Protein AF-A0A929M7Q5-F1 (afdb_monomer)

Radius of gyration: 28.13 Å; Cα contacts (8 Å, |Δi|>4): 323; chains: 1; bounding box: 68×102×92 Å

Secondary structure (DSSP, 8-state):
----------------PPPHHHHHHHHHHHTTTS-HHHHHHHHHHHHHHHHHHHHTT-HHHHHHHHHHHHHHHHHHT---HHHHHHHHHHTT----------PPPEEEEEEEETTEEEEEESSPPPGGGEEEEEEEETTEEEEEEEEESEESSS-EEEESSSSSEEEEEEEETTEEEEEEEESS-EEEEEEEETTEEEEEEEE----S-----S------------------------

Mean predicted aligned error: 13.27 Å

Nearest PDB structures (foldseek):
  8g4k-assembly1_A  TM=7.075E-01  e=8.257E-01  synthetic construct
  8gab-assembly2_C  TM=7.211E-01  e=1.312E+00  synthetic construct
  8y9a-assembly1_A  TM=6.008E-01  e=3.312E+00  Homo sapiens

Solvent-accessible surface area (backbone atoms only — not comparable to full-atom values): 14508 Å² total; per-residue (Å²): 134,77,94,80,89,88,85,85,82,80,79,74,80,73,76,75,73,81,46,72,66,56,53,49,53,50,44,76,75,40,46,87,80,46,55,74,70,57,36,51,53,54,48,50,54,39,49,41,51,29,54,52,18,59,77,70,65,34,65,66,57,28,52,57,27,32,57,50,48,35,53,44,20,59,78,71,73,44,90,32,67,43,43,51,52,55,46,34,56,73,70,67,49,88,67,74,84,69,83,74,71,77,69,77,46,28,43,61,46,77,33,80,53,86,76,27,44,37,33,35,40,59,46,67,62,62,69,87,43,55,45,76,50,75,49,81,52,100,75,33,32,32,46,36,40,39,31,62,22,37,57,61,74,77,71,48,75,48,65,75,61,71,33,55,32,35,41,38,37,65,72,50,95,50,28,25,34,35,38,37,34,22,78,58,75,66,42,79,47,74,46,76,55,62,35,31,38,44,30,33,53,42,78,62,77,90,80,74,92,78,72,77,85,90,70,82,89,70,89,88,83,84,84,91,85,81,86,86,87,84,82,90,84,90,81,84,91,134

Structure (mmCIF, N/CA/C/O backbone):
data_AF-A0A929M7Q5-F1
#
_entry.id   AF-A0A929M7Q5-F1
#
loop_
_atom_site.group_PDB
_atom_site.id
_atom_site.type_symbol
_atom_site.label_atom_id
_atom_site.label_alt_id
_atom_site.label_comp_id
_atom_site.label_asym_id
_atom_site.label_entity_id
_atom_site.label_seq_id
_atom_site.pdbx_PDB_ins_code
_atom_site.Cartn_x
_atom_site.Cartn_y
_atom_site.Cartn_z
_atom_site.occupancy
_atom_site.B_iso_or_equiv
_atom_site.auth_seq_id
_atom_site.auth_comp_id
_atom_site.auth_asym_id
_atom_site.auth_atom_id
_atom_site.pdbx_PDB_model_num
ATOM 1 N N . MET A 1 1 ? -6.458 60.519 4.426 1.00 41.62 1 MET A N 1
ATOM 2 C CA . MET A 1 1 ? -5.855 60.137 3.131 1.00 41.62 1 MET A CA 1
ATOM 3 C C . MET A 1 1 ? -5.120 58.812 3.303 1.00 41.62 1 MET A C 1
ATOM 5 O O . MET A 1 1 ? -4.373 58.704 4.259 1.00 41.62 1 MET A O 1
ATOM 9 N N . LYS A 1 2 ? -5.358 57.860 2.381 1.00 45.09 2 LYS A N 1
ATOM 10 C CA . LYS A 1 2 ? -4.448 56.783 1.918 1.00 45.09 2 LYS A CA 1
ATOM 11 C C . LYS A 1 2 ? -3.968 55.796 3.008 1.00 45.09 2 LYS A C 1
ATOM 13 O O . LYS A 1 2 ? -2.999 56.059 3.693 1.00 45.09 2 LYS A O 1
ATOM 18 N N . ARG A 1 3 ? -4.658 54.677 3.291 1.00 56.81 3 ARG A N 1
ATOM 19 C CA . ARG A 1 3 ? -4.716 53.431 2.480 1.00 56.81 3 ARG A CA 1
ATOM 20 C C . ARG A 1 3 ? -3.402 53.156 1.748 1.00 56.81 3 ARG A C 1
ATOM 22 O O . ARG A 1 3 ? -3.240 53.634 0.633 1.00 56.81 3 ARG A O 1
ATOM 29 N N . THR A 1 4 ? -2.498 52.432 2.403 1.00 60.69 4 THR A N 1
ATOM 30 C CA . THR A 1 4 ? -1.344 51.645 1.901 1.00 60.69 4 THR A CA 1
ATOM 31 C C . THR A 1 4 ? -0.461 51.472 3.139 1.00 60.69 4 THR A C 1
ATOM 33 O O . THR A 1 4 ? -0.022 52.453 3.713 1.00 60.69 4 THR A O 1
ATOM 36 N N . ILE A 1 5 ? -0.388 50.309 3.780 1.00 58.25 5 ILE A N 1
ATOM 37 C CA . ILE A 1 5 ? 0.629 49.280 3.537 1.00 58.25 5 ILE A CA 1
ATOM 38 C C . ILE A 1 5 ? 0.109 47.999 4.222 1.00 58.25 5 ILE A C 1
ATOM 40 O O . ILE A 1 5 ? 0.366 47.760 5.394 1.00 58.25 5 ILE A O 1
ATOM 44 N N . ILE A 1 6 ? -0.685 47.190 3.519 1.00 55.84 6 ILE A N 1
ATOM 45 C CA . ILE A 1 6 ? -0.894 45.765 3.840 1.00 55.84 6 ILE A CA 1
ATOM 46 C C . ILE A 1 6 ? -0.965 45.052 2.492 1.00 55.84 6 ILE A C 1
ATOM 48 O O . ILE A 1 6 ? -2.038 44.745 1.988 1.00 55.84 6 ILE A O 1
ATOM 52 N N . LEU A 1 7 ? 0.179 44.913 1.827 1.00 51.56 7 LEU A N 1
ATOM 53 C CA . LEU A 1 7 ? 0.279 44.209 0.546 1.00 51.56 7 LEU A CA 1
ATOM 54 C C . LEU A 1 7 ? 1.722 43.756 0.316 1.00 51.56 7 LEU A C 1
ATOM 56 O O . LEU A 1 7 ? 2.337 44.127 -0.668 1.00 51.56 7 LEU A O 1
ATOM 60 N N . PHE A 1 8 ? 2.299 42.991 1.248 1.00 47.56 8 PHE A N 1
ATOM 61 C CA . PHE A 1 8 ? 3.580 42.311 0.997 1.00 47.56 8 PHE A CA 1
ATOM 62 C C . PHE A 1 8 ? 3.785 41.045 1.850 1.00 47.56 8 PHE A C 1
ATOM 64 O O . PHE A 1 8 ? 4.869 40.783 2.346 1.00 47.56 8 PHE A O 1
ATOM 71 N N . PHE A 1 9 ? 2.736 40.234 2.021 1.00 46.09 9 PHE A N 1
ATOM 72 C CA . PHE A 1 9 ? 2.862 38.864 2.551 1.00 46.09 9 PHE A CA 1
ATOM 73 C C . PHE A 1 9 ? 2.025 37.858 1.746 1.00 46.09 9 PHE A C 1
ATOM 75 O O . PHE A 1 9 ? 1.494 36.889 2.273 1.00 46.09 9 PHE A O 1
ATOM 82 N N . LEU A 1 10 ? 1.939 38.071 0.430 1.00 47.44 10 LEU A N 1
ATOM 83 C CA . LEU A 1 10 ? 1.561 37.025 -0.521 1.00 47.44 10 LEU A CA 1
ATOM 84 C C . LEU A 1 10 ? 2.828 36.497 -1.213 1.00 47.44 10 LEU A C 1
ATOM 86 O O . LEU A 1 10 ? 2.907 36.413 -2.434 1.00 47.44 10 LEU A O 1
ATOM 90 N N . ALA A 1 11 ? 3.864 36.197 -0.420 1.00 45.44 11 ALA A N 1
ATOM 91 C CA . ALA A 1 11 ? 5.008 35.430 -0.888 1.00 45.44 11 ALA A CA 1
ATOM 92 C C . ALA A 1 11 ? 4.531 33.989 -1.073 1.00 45.44 11 ALA A C 1
ATOM 94 O O . ALA A 1 11 ? 4.479 33.174 -0.152 1.00 45.44 11 ALA A O 1
ATOM 95 N N . PHE A 1 12 ? 4.074 33.764 -2.294 1.00 50.19 12 PHE A N 1
ATOM 96 C CA . PHE A 1 12 ? 3.670 32.517 -2.894 1.00 50.19 12 PHE A CA 1
ATOM 97 C C . PHE A 1 12 ? 4.615 31.381 -2.474 1.00 50.19 12 PHE A C 1
ATOM 99 O O . PHE A 1 12 ? 5.690 31.196 -3.039 1.00 50.19 12 PHE A O 1
ATOM 106 N N . SER A 1 13 ? 4.212 30.589 -1.482 1.00 41.06 13 SER A N 1
ATOM 107 C CA . SER A 1 13 ? 4.792 29.265 -1.275 1.00 41.06 13 SER A CA 1
ATOM 108 C C . SER A 1 13 ? 4.230 28.357 -2.365 1.00 41.06 13 SER A C 1
ATOM 110 O O . SER A 1 13 ? 3.323 27.563 -2.118 1.00 41.06 13 SER A O 1
ATOM 112 N N . PHE A 1 14 ? 4.724 28.504 -3.599 1.00 43.91 14 PHE A N 1
ATOM 113 C CA . PHE A 1 14 ? 4.593 27.448 -4.595 1.00 43.91 14 PHE A CA 1
ATOM 114 C C . PHE A 1 14 ? 5.411 26.273 -4.055 1.00 43.91 14 PHE A C 1
ATOM 116 O O . PHE A 1 14 ? 6.614 26.166 -4.278 1.00 43.91 14 PHE A O 1
ATOM 123 N N . LEU A 1 15 ? 4.764 25.405 -3.280 1.00 40.47 15 LEU A N 1
ATOM 124 C CA . LEU A 1 15 ? 5.231 24.044 -3.075 1.00 40.47 15 LEU A CA 1
ATOM 125 C C . LEU A 1 15 ? 5.233 23.404 -4.465 1.00 40.47 15 LEU A C 1
ATOM 127 O O . LEU A 1 15 ? 4.196 22.943 -4.937 1.00 40.47 15 LEU A O 1
ATOM 131 N N . PHE A 1 16 ? 6.369 23.457 -5.163 1.00 49.41 16 PHE A N 1
ATOM 132 C CA . PHE A 1 16 ? 6.539 22.730 -6.411 1.00 49.41 16 PHE A CA 1
ATOM 133 C C . PHE A 1 16 ? 6.398 21.245 -6.081 1.00 49.41 16 PHE A C 1
ATOM 135 O O . PHE A 1 16 ? 7.275 20.637 -5.466 1.00 49.41 16 PHE A O 1
ATOM 142 N N . ALA A 1 17 ? 5.250 20.667 -6.430 1.00 59.16 17 ALA A N 1
ATOM 143 C CA . ALA A 1 17 ? 5.099 19.226 -6.434 1.00 59.16 17 ALA A CA 1
ATOM 144 C C . ALA A 1 17 ? 6.117 18.675 -7.439 1.00 59.16 17 ALA A C 1
ATOM 146 O O . ALA A 1 17 ? 6.103 19.073 -8.605 1.00 59.16 17 ALA A O 1
ATOM 147 N N . THR A 1 18 ? 7.017 17.797 -6.987 1.00 68.75 18 THR A N 1
ATOM 148 C CA . THR A 1 18 ? 7.946 17.138 -7.909 1.00 68.75 18 THR A CA 1
ATOM 149 C C . THR A 1 18 ? 7.143 16.372 -8.953 1.00 68.75 18 THR A C 1
ATOM 151 O O . THR A 1 18 ? 6.154 15.702 -8.641 1.00 68.75 18 THR A O 1
ATOM 154 N N . THR A 1 19 ? 7.532 16.507 -10.214 1.00 86.56 19 THR A N 1
ATOM 155 C CA . THR A 1 19 ? 6.841 15.807 -11.299 1.00 86.56 19 THR A CA 1
ATOM 156 C C . THR A 1 19 ? 7.251 14.334 -11.322 1.00 86.56 19 THR A C 1
ATOM 158 O O . THR A 1 19 ? 8.349 13.967 -10.890 1.00 86.56 19 THR A O 1
ATOM 161 N N . ASN A 1 20 ? 6.405 13.467 -11.890 1.00 91.44 20 ASN A N 1
ATOM 162 C CA . ASN A 1 20 ? 6.753 12.053 -12.087 1.00 91.44 20 ASN A CA 1
ATOM 163 C C . ASN A 1 20 ? 8.064 11.906 -12.884 1.00 91.44 20 ASN A C 1
ATOM 165 O O . ASN A 1 20 ? 8.911 11.085 -12.538 1.00 91.44 20 ASN A O 1
ATOM 169 N N . SER A 1 21 ? 8.264 12.743 -13.910 1.00 91.25 21 SER A N 1
ATOM 170 C CA . SER A 1 21 ? 9.488 12.779 -14.720 1.00 91.25 21 SER A CA 1
ATOM 171 C C . SER A 1 21 ? 10.726 13.168 -13.920 1.00 91.25 21 SER A C 1
ATOM 173 O O . SER A 1 21 ? 11.783 12.570 -14.104 1.00 91.25 21 SER A O 1
ATOM 175 N N . GLU A 1 22 ? 10.613 14.141 -13.018 1.00 93.12 22 GLU A N 1
ATOM 176 C CA . GLU A 1 22 ? 11.726 14.552 -12.161 1.00 93.12 22 GLU A CA 1
ATOM 177 C C . GLU A 1 22 ? 12.083 13.450 -11.157 1.00 93.12 22 GLU A C 1
ATOM 179 O O . GLU A 1 22 ? 13.258 13.122 -10.990 1.00 93.12 22 GLU A O 1
ATOM 184 N N . THR A 1 23 ? 11.074 12.802 -10.565 1.00 94.94 23 THR A N 1
ATOM 185 C CA . THR A 1 23 ? 11.275 11.652 -9.670 1.00 94.94 23 THR A CA 1
ATOM 186 C C . THR A 1 23 ? 11.969 10.499 -10.398 1.00 94.94 23 THR A C 1
ATOM 188 O O . THR A 1 23 ? 12.912 9.907 -9.870 1.00 94.94 23 THR A O 1
ATOM 191 N N . PHE A 1 24 ? 11.553 10.199 -11.630 1.00 97.31 24 PHE A N 1
ATOM 192 C CA . PHE A 1 24 ? 12.202 9.194 -12.471 1.00 97.31 24 PHE A CA 1
ATOM 193 C C . PHE A 1 24 ? 13.641 9.568 -12.824 1.00 97.31 24 PHE A C 1
ATOM 195 O O . PHE A 1 24 ? 14.532 8.738 -12.665 1.00 97.31 24 PHE A O 1
ATOM 202 N N . ALA A 1 25 ? 13.899 10.813 -13.221 1.00 96.56 25 ALA A N 1
ATOM 203 C CA . ALA A 1 25 ? 15.248 11.264 -13.541 1.00 96.56 25 ALA A CA 1
ATOM 204 C C . ALA A 1 25 ? 16.175 11.238 -12.311 1.00 96.56 25 ALA A C 1
ATOM 206 O O . ALA A 1 25 ? 17.346 10.877 -12.419 1.00 96.56 25 ALA A O 1
ATOM 207 N N . ASN A 1 26 ? 15.659 11.585 -11.130 1.00 95.38 26 ASN A N 1
ATOM 208 C CA . ASN A 1 26 ? 16.382 11.459 -9.867 1.00 95.38 26 ASN A CA 1
ATOM 209 C C . ASN A 1 26 ? 16.699 9.989 -9.544 1.00 95.38 26 ASN A C 1
ATOM 211 O O . ASN A 1 26 ? 17.827 9.668 -9.171 1.00 95.38 26 ASN A O 1
ATOM 215 N N . PHE A 1 27 ? 15.731 9.087 -9.740 1.00 97.69 27 PHE A N 1
ATOM 216 C CA . PHE A 1 27 ? 15.946 7.646 -9.609 1.00 97.69 27 PHE A CA 1
ATOM 217 C C . PHE A 1 27 ? 17.079 7.161 -10.505 1.00 97.69 27 PHE A C 1
ATOM 219 O O . PHE A 1 27 ? 18.031 6.561 -10.007 1.00 97.69 27 PHE A O 1
ATOM 226 N N . ASP A 1 28 ? 17.008 7.458 -11.798 1.00 97.25 28 ASP A N 1
ATOM 227 C CA . ASP A 1 28 ? 17.948 6.917 -12.777 1.00 97.25 28 ASP A CA 1
ATOM 228 C C . ASP A 1 28 ? 19.380 7.413 -12.543 1.00 97.25 28 ASP A C 1
ATOM 230 O O . ASP A 1 28 ? 20.331 6.659 -12.737 1.00 97.25 28 ASP A O 1
ATOM 234 N N . ARG A 1 29 ? 19.545 8.658 -12.073 1.00 96.44 29 ARG A N 1
ATOM 235 C CA . ARG A 1 29 ? 20.866 9.236 -11.785 1.00 96.44 29 ARG A CA 1
ATOM 236 C C . ARG A 1 29 ? 21.458 8.755 -10.466 1.00 96.44 29 ARG A C 1
ATOM 238 O O . ARG A 1 29 ? 22.651 8.480 -10.395 1.00 96.44 29 ARG A O 1
ATOM 245 N N . ASN A 1 30 ? 20.640 8.685 -9.417 1.00 95.00 30 ASN A N 1
ATOM 246 C CA . ASN A 1 30 ? 21.160 8.647 -8.051 1.00 95.00 30 ASN A CA 1
ATOM 247 C C . ASN A 1 30 ? 20.905 7.320 -7.333 1.00 95.00 30 ASN A C 1
ATOM 249 O O . ASN A 1 30 ? 21.619 7.003 -6.386 1.00 95.00 30 ASN A O 1
ATOM 253 N N . PHE A 1 31 ? 19.920 6.510 -7.743 1.00 97.62 31 PHE A N 1
ATOM 254 C CA . PHE A 1 31 ? 19.440 5.394 -6.918 1.00 97.62 31 PHE A CA 1
ATOM 255 C C . PHE A 1 31 ? 20.553 4.445 -6.450 1.00 97.62 31 PHE A C 1
ATOM 257 O O . PHE A 1 31 ? 20.565 4.053 -5.286 1.00 97.62 31 PHE A O 1
ATOM 264 N N . MET A 1 32 ? 21.507 4.097 -7.317 1.00 94.44 32 MET A N 1
ATOM 265 C CA . MET A 1 32 ? 22.559 3.129 -6.984 1.00 94.44 32 MET A CA 1
ATOM 266 C C . MET A 1 32 ? 23.557 3.657 -5.945 1.00 94.44 32 MET A C 1
ATOM 268 O O . MET A 1 32 ? 24.000 2.880 -5.094 1.00 94.44 32 MET A O 1
ATOM 272 N N . THR A 1 33 ? 23.850 4.959 -5.964 1.00 95.62 33 THR A N 1
ATOM 273 C CA . THR A 1 33 ? 24.834 5.611 -5.083 1.00 95.62 33 THR A CA 1
ATOM 274 C C . THR A 1 33 ? 24.257 5.965 -3.711 1.00 95.62 33 THR A C 1
ATOM 276 O O . THR A 1 33 ? 25.001 6.145 -2.749 1.00 95.62 33 THR A O 1
ATOM 279 N N . LEU A 1 34 ? 22.928 6.018 -3.588 1.00 95.88 34 LEU A N 1
ATOM 280 C CA . LEU A 1 34 ? 22.247 6.336 -2.337 1.00 95.88 34 LEU A CA 1
ATOM 281 C C . LEU A 1 34 ? 22.467 5.275 -1.244 1.00 95.88 34 LEU A C 1
ATOM 283 O O . LEU A 1 34 ? 22.556 4.064 -1.490 1.00 95.88 34 LEU A O 1
ATOM 287 N N . ASN A 1 35 ? 22.455 5.737 0.008 1.00 96.44 35 ASN A N 1
ATOM 288 C CA . ASN A 1 35 ? 22.382 4.860 1.173 1.00 96.44 35 ASN A CA 1
ATOM 289 C C . ASN A 1 35 ? 21.025 4.125 1.240 1.00 96.44 35 ASN A C 1
ATOM 291 O O . ASN A 1 35 ? 20.057 4.484 0.564 1.00 96.44 35 ASN A O 1
ATOM 295 N N . ARG A 1 36 ? 20.934 3.085 2.081 1.00 94.56 36 ARG A N 1
ATOM 296 C CA . ARG A 1 36 ? 19.73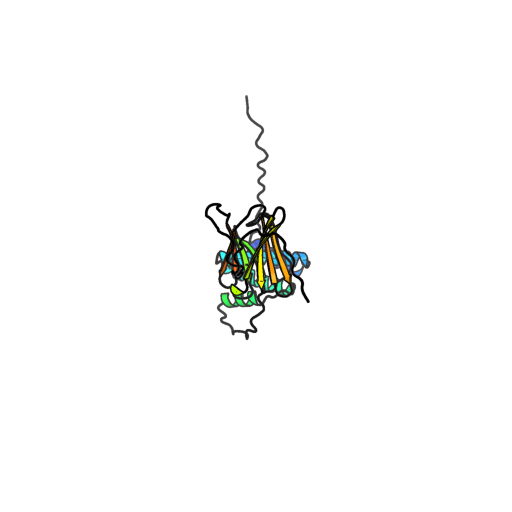9 2.224 2.167 1.00 94.56 36 ARG A CA 1
ATOM 297 C C . ARG A 1 36 ? 18.456 3.001 2.489 1.00 94.56 36 ARG A C 1
ATOM 299 O O . ARG A 1 36 ? 17.425 2.721 1.886 1.00 94.56 36 ARG A O 1
ATOM 306 N N . SER A 1 37 ? 18.510 3.974 3.399 1.00 93.75 37 SER A N 1
ATOM 307 C CA . SER A 1 37 ? 17.336 4.771 3.788 1.00 93.75 37 SER A CA 1
ATOM 308 C C . SER A 1 37 ? 16.811 5.612 2.618 1.00 93.75 37 SER A C 1
ATOM 310 O O . SER A 1 37 ? 15.626 5.564 2.287 1.00 93.75 37 SER A O 1
ATOM 312 N N . ALA A 1 38 ? 17.709 6.302 1.912 1.00 95.19 38 ALA A N 1
ATOM 313 C CA . ALA A 1 38 ? 17.353 7.099 0.744 1.00 95.19 38 ALA A CA 1
ATOM 314 C C . ALA A 1 38 ? 16.854 6.230 -0.429 1.00 95.19 38 ALA A C 1
ATOM 316 O O . ALA A 1 38 ? 15.892 6.608 -1.099 1.00 95.19 38 ALA A O 1
ATOM 317 N N . LYS A 1 39 ? 17.414 5.025 -0.619 1.00 96.38 39 LYS A N 1
ATOM 318 C CA . LYS A 1 39 ? 16.889 4.026 -1.571 1.00 96.38 39 LYS A CA 1
ATOM 319 C C . LYS A 1 39 ? 15.455 3.616 -1.240 1.00 96.38 39 LYS A C 1
ATOM 321 O O . LYS A 1 39 ? 14.623 3.544 -2.139 1.00 96.38 39 LYS A O 1
ATOM 326 N N . ILE A 1 40 ? 15.149 3.371 0.036 1.00 94.19 40 ILE A N 1
ATOM 327 C CA . ILE A 1 40 ? 13.790 3.024 0.481 1.00 94.19 40 ILE A CA 1
ATOM 328 C C . ILE A 1 40 ? 12.823 4.181 0.223 1.00 94.19 40 ILE A C 1
ATOM 330 O O . ILE A 1 40 ? 11.722 3.941 -0.272 1.00 94.19 40 ILE A O 1
ATOM 334 N N . LYS A 1 41 ? 13.226 5.425 0.514 1.00 93.31 41 LYS A N 1
ATOM 335 C CA . LYS A 1 41 ? 12.399 6.606 0.230 1.00 93.31 41 LYS A CA 1
ATOM 336 C C . LYS A 1 41 ? 12.043 6.669 -1.254 1.00 93.31 41 LYS A C 1
ATOM 338 O O . LYS A 1 41 ? 10.867 6.679 -1.597 1.00 93.31 41 LYS A O 1
ATOM 343 N N . LEU A 1 42 ? 13.051 6.596 -2.119 1.00 95.44 42 LEU A N 1
ATOM 344 C CA . LEU A 1 42 ? 12.844 6.698 -3.557 1.00 95.44 42 LEU A CA 1
ATOM 345 C C . LEU A 1 42 ? 12.036 5.514 -4.108 1.00 95.44 42 LEU A C 1
ATOM 347 O O . LEU A 1 42 ? 11.166 5.700 -4.946 1.00 95.44 42 LEU A O 1
ATOM 351 N N . HIS A 1 43 ? 12.241 4.302 -3.585 1.00 95.81 43 HIS A N 1
ATOM 352 C CA . HIS A 1 43 ? 11.402 3.144 -3.904 1.00 95.81 43 HIS A CA 1
ATOM 353 C C . HIS A 1 43 ? 9.920 3.384 -3.568 1.00 95.81 43 HIS A C 1
ATOM 355 O O . HIS A 1 43 ? 9.041 3.036 -4.358 1.00 95.81 43 HIS A O 1
ATOM 361 N N . ASN A 1 44 ? 9.631 3.997 -2.417 1.00 93.62 44 ASN A N 1
ATOM 362 C CA . ASN A 1 44 ? 8.266 4.341 -2.025 1.00 93.62 44 ASN A CA 1
ATOM 363 C C . ASN A 1 44 ? 7.674 5.459 -2.897 1.00 93.62 44 ASN A C 1
ATOM 365 O O . ASN A 1 44 ? 6.495 5.388 -3.239 1.00 93.62 44 ASN A O 1
ATOM 369 N N . ASP A 1 45 ? 8.481 6.433 -3.321 1.00 94.44 45 ASP A N 1
ATOM 370 C CA . ASP A 1 45 ? 8.046 7.466 -4.267 1.00 94.44 45 ASP A CA 1
ATOM 371 C C . ASP A 1 45 ? 7.617 6.829 -5.603 1.00 94.44 45 ASP A C 1
ATOM 373 O O . ASP A 1 45 ? 6.526 7.104 -6.106 1.00 94.44 45 ASP A O 1
ATOM 377 N N . ILE A 1 46 ? 8.392 5.867 -6.124 1.00 97.00 46 ILE A N 1
ATOM 378 C CA . ILE A 1 46 ? 8.011 5.115 -7.331 1.00 97.00 46 ILE A CA 1
ATOM 379 C C . ILE A 1 46 ? 6.754 4.254 -7.097 1.00 97.00 46 ILE A C 1
ATOM 381 O O . ILE A 1 46 ? 5.913 4.164 -7.993 1.00 97.00 46 ILE A O 1
ATOM 385 N N . LYS A 1 47 ? 6.573 3.641 -5.913 1.00 94.94 47 LYS A N 1
ATOM 386 C CA . LYS A 1 47 ? 5.336 2.898 -5.578 1.00 94.94 47 LYS A CA 1
ATOM 387 C C . LYS A 1 47 ? 4.108 3.795 -5.684 1.00 94.94 47 LYS A C 1
ATOM 389 O O . LYS A 1 47 ? 3.093 3.369 -6.230 1.00 94.94 47 LYS A O 1
ATOM 394 N N . ASN A 1 48 ? 4.213 5.028 -5.193 1.00 93.50 48 ASN A N 1
ATOM 395 C CA . ASN A 1 48 ? 3.115 5.984 -5.252 1.00 93.50 48 ASN A CA 1
ATOM 396 C C . ASN A 1 48 ? 2.772 6.348 -6.701 1.00 93.50 48 ASN A C 1
ATOM 398 O O . ASN A 1 48 ? 1.603 6.290 -7.074 1.00 93.50 48 ASN A O 1
ATOM 402 N N . ILE A 1 49 ? 3.785 6.616 -7.533 1.00 95.38 49 ILE A N 1
ATOM 403 C CA . ILE A 1 49 ? 3.598 6.884 -8.968 1.00 95.38 49 ILE A CA 1
ATOM 404 C C . ILE A 1 49 ? 2.964 5.679 -9.680 1.00 95.38 49 ILE A C 1
ATOM 406 O O . ILE A 1 49 ? 2.076 5.845 -10.512 1.00 95.38 49 ILE A O 1
ATOM 410 N N . TYR A 1 50 ? 3.386 4.456 -9.346 1.00 96.50 50 TYR A N 1
ATOM 411 C CA . TYR A 1 50 ? 2.815 3.235 -9.916 1.00 96.50 50 TYR A CA 1
ATOM 412 C C . TYR A 1 50 ? 1.325 3.088 -9.596 1.00 96.50 50 TYR A C 1
ATOM 414 O O . TYR A 1 50 ? 0.529 2.840 -10.500 1.00 96.50 50 TYR A O 1
ATOM 422 N N . VAL A 1 51 ? 0.942 3.255 -8.327 1.00 94.81 51 VAL A N 1
ATOM 423 C CA . VAL A 1 51 ? -0.460 3.147 -7.902 1.00 94.81 51 VAL A CA 1
ATOM 424 C C . VAL A 1 51 ? -1.315 4.248 -8.535 1.00 94.81 51 VAL A C 1
ATOM 426 O O . VAL A 1 51 ? -2.387 3.948 -9.059 1.00 94.81 51 VAL A O 1
ATOM 429 N N . ASP A 1 52 ? -0.826 5.490 -8.569 1.00 91.75 52 ASP A N 1
ATOM 430 C CA . ASP A 1 52 ? -1.498 6.602 -9.253 1.00 91.75 52 ASP A CA 1
ATOM 431 C C . ASP A 1 52 ? -1.708 6.306 -10.750 1.00 91.75 52 ASP A C 1
ATOM 433 O O . ASP A 1 52 ? -2.805 6.490 -11.278 1.00 91.75 52 ASP A O 1
ATOM 437 N N . ALA A 1 53 ? -0.703 5.736 -11.422 1.00 94.00 53 ALA A N 1
ATOM 438 C CA . ALA A 1 53 ? -0.808 5.331 -12.821 1.00 94.00 53 ALA A CA 1
ATOM 439 C C . ALA A 1 53 ? -1.817 4.192 -13.051 1.00 94.00 53 ALA A C 1
ATOM 441 O O . ALA A 1 53 ? -2.464 4.165 -14.098 1.00 94.00 53 ALA A O 1
ATOM 442 N N . ILE A 1 54 ? -1.996 3.264 -12.098 1.00 91.75 54 ILE A N 1
ATOM 443 C CA . ILE A 1 54 ? -3.065 2.252 -12.182 1.00 91.75 54 ILE A CA 1
ATOM 444 C C . ILE A 1 54 ? -4.436 2.932 -12.142 1.00 91.75 54 ILE A C 1
ATOM 446 O O . ILE A 1 54 ? -5.285 2.632 -12.976 1.00 91.75 54 ILE A O 1
ATOM 450 N N . ILE A 1 55 ? -4.636 3.857 -11.202 1.00 90.00 55 ILE A N 1
ATOM 451 C CA . ILE A 1 55 ? -5.921 4.540 -10.992 1.00 90.00 55 ILE A CA 1
ATOM 452 C C . ILE A 1 55 ? -6.272 5.429 -12.185 1.00 90.00 55 ILE A C 1
ATOM 454 O O . ILE A 1 55 ? -7.417 5.443 -12.628 1.00 90.00 55 ILE A O 1
ATOM 458 N N . LYS A 1 56 ? -5.279 6.124 -12.747 1.00 91.56 56 LYS A N 1
ATOM 459 C CA . LYS A 1 56 ? -5.433 6.967 -13.942 1.00 91.56 56 LYS A CA 1
ATOM 460 C C . LYS A 1 56 ? -5.424 6.183 -15.256 1.00 91.56 56 LYS A C 1
ATOM 462 O O . LYS A 1 56 ? -5.575 6.786 -16.314 1.00 91.56 56 LYS A O 1
ATOM 467 N N . ASN A 1 57 ? -5.225 4.864 -15.210 1.00 92.44 57 ASN A N 1
ATOM 468 C CA . ASN A 1 57 ? -5.036 4.012 -16.387 1.00 92.44 57 ASN A CA 1
ATOM 469 C C . ASN A 1 57 ? -3.911 4.507 -17.333 1.00 92.44 57 ASN A C 1
ATOM 471 O O . ASN A 1 57 ? -3.960 4.315 -18.550 1.00 92.44 57 ASN A O 1
ATOM 475 N N . ASP A 1 58 ? -2.871 5.136 -16.778 1.00 94.25 58 ASP A N 1
ATOM 476 C CA . ASP A 1 58 ? -1.718 5.633 -17.531 1.00 94.25 58 ASP A CA 1
ATOM 477 C C . ASP A 1 58 ? -0.708 4.502 -17.758 1.00 94.25 58 ASP A C 1
ATOM 479 O O . ASP A 1 58 ? 0.163 4.215 -16.932 1.00 94.25 58 ASP A O 1
ATOM 483 N N . LYS A 1 59 ? -0.812 3.849 -18.917 1.00 94.25 59 LYS A N 1
ATOM 484 C CA . LYS A 1 59 ? 0.055 2.723 -19.292 1.00 94.25 59 LYS A CA 1
ATOM 485 C C . LYS A 1 59 ? 1.535 3.106 -19.394 1.00 94.25 59 LYS A C 1
ATOM 487 O O . LYS A 1 59 ? 2.390 2.280 -19.06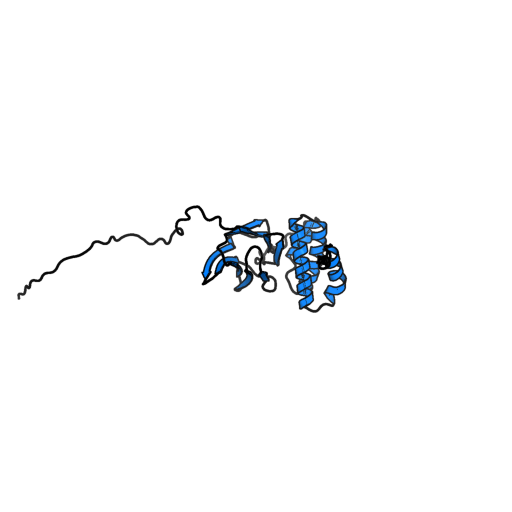7 1.00 94.25 59 LYS A O 1
ATOM 492 N N . ASN A 1 60 ? 1.847 4.328 -19.826 1.00 94.94 60 ASN A N 1
ATOM 493 C CA . ASN A 1 60 ? 3.225 4.768 -20.043 1.00 94.94 60 ASN A CA 1
ATOM 494 C C . ASN A 1 60 ? 3.928 4.993 -18.706 1.00 94.94 60 ASN A C 1
ATOM 496 O O . ASN A 1 60 ? 4.987 4.407 -18.458 1.00 94.94 60 ASN A O 1
ATOM 500 N N . THR A 1 61 ? 3.303 5.761 -17.812 1.00 96.44 61 THR A N 1
ATOM 501 C CA . THR A 1 61 ? 3.814 5.972 -16.453 1.00 96.44 61 THR A CA 1
ATOM 502 C C . THR A 1 61 ? 3.859 4.655 -15.684 1.00 96.44 61 THR A C 1
ATOM 504 O O . THR A 1 61 ? 4.855 4.368 -15.017 1.00 96.44 61 THR A O 1
ATOM 507 N N . LYS A 1 62 ? 2.849 3.788 -15.852 1.00 96.06 62 LYS A N 1
ATOM 508 C CA . LYS A 1 62 ? 2.830 2.448 -15.250 1.00 96.06 62 LYS A CA 1
ATOM 509 C C . LYS A 1 62 ? 4.048 1.620 -15.670 1.00 96.06 62 LYS A C 1
ATOM 511 O O . LYS A 1 62 ? 4.735 1.074 -14.809 1.00 96.06 62 LYS A O 1
ATOM 516 N N . LYS A 1 63 ? 4.363 1.555 -16.970 1.00 96.62 63 LYS A N 1
ATOM 517 C CA . LYS A 1 63 ? 5.528 0.818 -17.496 1.00 96.62 63 LYS A CA 1
ATOM 518 C C . LYS A 1 63 ? 6.853 1.377 -16.964 1.00 96.62 63 LYS A C 1
ATOM 520 O O . LYS A 1 63 ? 7.720 0.613 -16.540 1.00 96.62 63 LYS A O 1
ATOM 525 N N . GLN A 1 64 ? 6.991 2.702 -16.945 1.00 97.44 64 GLN A N 1
ATOM 526 C CA . GLN A 1 64 ? 8.179 3.386 -16.427 1.00 97.44 64 GLN A CA 1
ATOM 527 C C . GLN A 1 64 ? 8.391 3.146 -14.926 1.00 97.44 64 GLN A C 1
ATOM 529 O O . GLN A 1 64 ? 9.518 2.882 -14.497 1.00 97.44 64 GLN A O 1
ATOM 534 N N . ALA A 1 65 ? 7.320 3.204 -14.133 1.00 97.81 65 ALA A N 1
ATOM 535 C CA . ALA A 1 65 ? 7.377 2.935 -12.704 1.00 97.81 65 ALA A CA 1
ATOM 536 C C . ALA A 1 65 ? 7.732 1.466 -12.430 1.00 97.81 65 ALA A C 1
ATOM 538 O O . ALA A 1 65 ? 8.612 1.193 -11.617 1.00 97.81 65 ALA A O 1
ATOM 539 N N . LEU A 1 66 ? 7.127 0.518 -13.156 1.00 97.75 66 LEU A N 1
ATOM 540 C CA . LEU A 1 66 ? 7.392 -0.916 -12.997 1.00 97.75 66 LEU A CA 1
ATOM 541 C C . LEU A 1 66 ? 8.865 -1.274 -13.205 1.00 97.75 66 LEU A C 1
ATOM 543 O O . LEU A 1 66 ? 9.434 -1.979 -12.375 1.00 97.75 66 LEU A O 1
ATOM 547 N N . SER A 1 67 ? 9.509 -0.751 -14.254 1.00 97.44 67 SER A N 1
ATOM 548 C CA . SER A 1 67 ? 10.941 -0.993 -14.485 1.00 97.44 67 SER A CA 1
ATOM 549 C C . SER A 1 67 ? 11.790 -0.558 -13.283 1.00 97.44 67 SER A C 1
ATOM 551 O O . SER A 1 67 ? 12.675 -1.288 -12.838 1.00 97.44 67 SER A O 1
ATOM 553 N N . ARG A 1 68 ? 11.484 0.607 -12.701 1.00 98.12 68 ARG A N 1
ATOM 554 C CA . ARG A 1 68 ? 12.209 1.162 -11.547 1.00 98.12 68 ARG A CA 1
ATOM 555 C C . ARG A 1 68 ? 11.885 0.432 -10.246 1.00 98.12 68 ARG A C 1
ATOM 557 O O . ARG A 1 68 ? 12.778 0.231 -9.421 1.00 98.12 68 ARG A O 1
ATOM 564 N N . LEU A 1 69 ? 10.646 -0.030 -10.069 1.00 97.44 69 LEU A N 1
ATOM 565 C CA . LEU A 1 69 ? 10.255 -0.875 -8.937 1.00 97.44 69 LEU A CA 1
ATOM 566 C C . LEU A 1 69 ? 10.978 -2.214 -8.960 1.00 97.44 69 LEU A C 1
ATOM 568 O O . LEU A 1 69 ? 11.460 -2.647 -7.921 1.00 97.44 69 LEU A O 1
ATOM 572 N N . ILE A 1 70 ? 11.119 -2.843 -10.127 1.00 96.88 70 ILE A N 1
ATOM 573 C CA . ILE A 1 70 ? 11.870 -4.096 -10.258 1.00 96.88 70 ILE A CA 1
ATOM 574 C C . ILE A 1 70 ? 13.334 -3.876 -9.859 1.00 96.88 70 ILE A C 1
ATOM 576 O O . ILE A 1 70 ? 13.856 -4.626 -9.032 1.00 96.88 70 ILE A O 1
ATOM 580 N N . THR A 1 71 ? 13.980 -2.830 -10.388 1.00 97.81 71 THR A N 1
ATOM 581 C CA . THR A 1 71 ? 15.372 -2.485 -10.053 1.00 97.81 71 THR A CA 1
ATOM 582 C C . THR A 1 71 ? 15.549 -2.219 -8.559 1.00 97.81 71 THR A C 1
ATOM 584 O O . THR A 1 71 ? 16.415 -2.810 -7.913 1.00 97.81 71 THR A O 1
ATOM 587 N N . SER A 1 72 ? 14.704 -1.364 -7.982 1.00 97.00 72 SER A N 1
ATOM 588 C CA . SER A 1 72 ? 14.829 -0.981 -6.575 1.00 97.00 72 SER A CA 1
ATOM 589 C C . SER A 1 72 ? 14.444 -2.089 -5.602 1.00 97.00 72 SER A C 1
ATOM 591 O O . SER A 1 72 ? 15.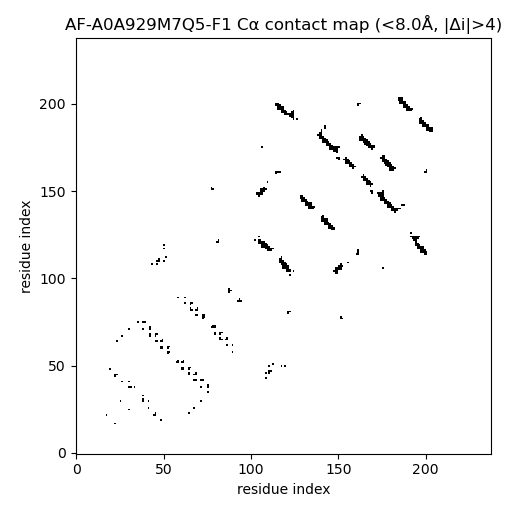128 -2.250 -4.594 1.00 97.00 72 SER A O 1
ATOM 593 N N . SER A 1 73 ? 13.424 -2.898 -5.908 1.00 95.00 73 SER A N 1
ATOM 594 C CA . SER A 1 73 ? 13.085 -4.082 -5.113 1.00 95.00 73 SER A CA 1
ATOM 595 C C . SER A 1 73 ? 14.266 -5.046 -5.035 1.00 95.00 73 SER A C 1
ATOM 597 O O . SER A 1 73 ? 14.647 -5.440 -3.935 1.00 95.00 73 SER A O 1
ATOM 599 N N . LYS A 1 74 ? 14.901 -5.371 -6.171 1.00 94.56 74 LYS A N 1
ATOM 600 C CA . LYS A 1 74 ? 16.075 -6.260 -6.202 1.00 94.56 74 LYS A CA 1
ATOM 601 C C . LYS A 1 74 ? 17.230 -5.709 -5.365 1.00 94.56 74 LYS A C 1
ATOM 603 O O . LYS A 1 74 ? 17.784 -6.436 -4.549 1.00 94.56 74 LYS A O 1
ATOM 608 N N . ALA A 1 75 ? 17.541 -4.420 -5.504 1.00 96.00 75 ALA A N 1
ATOM 609 C CA . ALA A 1 75 ? 18.608 -3.773 -4.737 1.00 96.00 75 ALA A CA 1
ATOM 610 C C . ALA A 1 75 ? 18.332 -3.715 -3.220 1.00 96.00 75 ALA A C 1
ATOM 612 O O . ALA A 1 75 ? 19.265 -3.668 -2.419 1.00 96.00 75 ALA A O 1
ATOM 613 N N . LEU A 1 76 ? 17.060 -3.693 -2.811 1.00 94.38 76 LEU A N 1
ATOM 614 C CA . LEU A 1 76 ? 16.649 -3.622 -1.405 1.00 94.38 76 LEU A CA 1
ATOM 615 C C . LEU A 1 76 ? 16.396 -4.996 -0.764 1.00 94.38 76 LEU A C 1
ATOM 617 O O . LEU A 1 76 ? 16.304 -5.066 0.468 1.00 94.38 76 LEU A O 1
ATOM 621 N N . GLY A 1 77 ? 16.325 -6.060 -1.573 1.00 90.94 77 GLY A N 1
ATOM 622 C CA . GLY A 1 77 ? 15.942 -7.409 -1.150 1.00 90.94 77 GLY A CA 1
ATOM 623 C C . GLY A 1 77 ? 14.428 -7.595 -0.981 1.00 90.94 77 GLY A C 1
ATOM 624 O O . GLY A 1 77 ? 14.000 -8.463 -0.228 1.00 90.94 77 GLY A O 1
ATOM 625 N N . PHE A 1 78 ? 13.611 -6.763 -1.631 1.00 89.31 78 PHE A N 1
ATOM 626 C CA . PHE A 1 78 ? 12.151 -6.876 -1.620 1.00 89.31 78 PHE A CA 1
ATOM 627 C C . PHE A 1 78 ? 11.653 -7.776 -2.755 1.00 89.31 78 PHE A C 1
ATOM 629 O O . PHE A 1 78 ? 12.278 -7.868 -3.814 1.00 89.31 78 PHE A O 1
ATOM 636 N N . ASP A 1 79 ? 10.476 -8.382 -2.575 1.00 86.19 79 ASP A N 1
ATOM 637 C CA . ASP A 1 79 ? 9.827 -9.138 -3.650 1.00 86.19 79 ASP A CA 1
ATOM 638 C C . ASP A 1 79 ? 9.520 -8.216 -4.850 1.00 86.19 79 ASP A C 1
ATOM 640 O O . ASP A 1 79 ? 8.946 -7.131 -4.708 1.00 86.19 79 ASP A O 1
ATOM 644 N N . SER A 1 80 ? 9.936 -8.651 -6.042 1.00 90.62 80 SER A N 1
ATOM 645 C CA . SER A 1 80 ? 9.700 -7.973 -7.325 1.00 90.62 80 SER A CA 1
ATOM 646 C C . SER A 1 80 ? 8.837 -8.792 -8.289 1.00 90.62 80 SER A C 1
ATOM 648 O O . SER A 1 80 ? 8.507 -8.310 -9.371 1.00 90.62 80 SER A O 1
ATOM 650 N N . SER A 1 81 ? 8.433 -10.007 -7.905 1.00 89.94 81 SER A N 1
ATOM 651 C CA . SER A 1 81 ? 7.732 -10.959 -8.771 1.00 89.94 81 SER A CA 1
ATOM 652 C C . SER A 1 81 ? 6.419 -10.395 -9.318 1.00 89.94 81 SER A C 1
ATOM 654 O O . SER A 1 81 ? 6.118 -10.560 -10.498 1.00 89.94 81 SER A O 1
ATOM 656 N N . ALA A 1 82 ? 5.663 -9.674 -8.486 1.00 90.62 82 ALA A N 1
ATOM 657 C CA . ALA A 1 82 ? 4.423 -9.021 -8.894 1.00 90.62 82 ALA A CA 1
ATOM 658 C C . ALA A 1 82 ? 4.659 -7.935 -9.947 1.00 90.62 82 ALA A C 1
ATOM 660 O O . ALA A 1 82 ? 3.971 -7.910 -10.960 1.00 90.62 82 ALA A O 1
ATOM 661 N N . TYR A 1 83 ? 5.683 -7.099 -9.765 1.00 94.25 83 TYR A N 1
ATOM 662 C CA . TYR A 1 83 ? 6.013 -6.055 -10.734 1.00 94.25 83 TYR A CA 1
ATOM 663 C C . TYR A 1 83 ? 6.500 -6.639 -12.065 1.00 94.25 83 TYR A C 1
ATOM 665 O O . TYR A 1 83 ? 6.164 -6.115 -13.123 1.00 94.25 83 TYR A O 1
ATOM 673 N N . ILE A 1 84 ? 7.238 -7.754 -12.033 1.00 92.44 84 ILE A N 1
ATOM 674 C CA . ILE A 1 84 ? 7.641 -8.478 -13.248 1.00 92.44 84 ILE A CA 1
ATOM 675 C C . ILE A 1 84 ? 6.405 -9.002 -13.994 1.00 92.44 84 ILE A C 1
ATOM 677 O O . ILE A 1 84 ? 6.298 -8.809 -15.204 1.00 92.44 84 ILE A O 1
ATOM 681 N N . ARG A 1 85 ? 5.445 -9.615 -13.285 1.00 91.06 85 ARG A N 1
ATOM 682 C CA . ARG A 1 85 ? 4.180 -10.079 -13.885 1.00 91.06 85 ARG A CA 1
ATOM 683 C C . ARG A 1 85 ? 3.379 -8.929 -14.494 1.00 91.06 85 ARG A C 1
ATOM 685 O O . ARG A 1 85 ? 2.918 -9.050 -15.631 1.00 91.06 85 ARG A O 1
ATOM 692 N N . ASP A 1 86 ? 3.254 -7.820 -13.771 1.00 91.44 86 ASP A N 1
ATOM 693 C CA . ASP A 1 86 ? 2.534 -6.630 -14.231 1.00 91.44 86 ASP A CA 1
ATOM 694 C C . ASP A 1 86 ? 3.198 -6.040 -15.492 1.00 91.44 86 ASP A C 1
ATOM 696 O O . ASP A 1 86 ? 2.507 -5.685 -16.448 1.00 91.44 86 ASP A O 1
ATOM 700 N N . LEU A 1 87 ? 4.536 -6.000 -15.544 1.00 93.12 87 LEU A N 1
ATOM 701 C CA . LEU A 1 87 ? 5.293 -5.502 -16.698 1.00 93.12 87 LEU A CA 1
ATOM 702 C C . LEU A 1 87 ? 5.173 -6.423 -17.921 1.00 93.12 87 LEU A C 1
ATOM 704 O O . LEU A 1 87 ? 4.950 -5.941 -19.032 1.00 93.12 87 LEU A O 1
ATOM 708 N N . ASN A 1 88 ? 5.276 -7.740 -17.726 1.00 91.25 88 ASN A N 1
ATOM 709 C CA . ASN A 1 88 ? 5.113 -8.725 -18.799 1.00 91.25 88 ASN A CA 1
ATOM 710 C C . ASN A 1 88 ? 3.705 -8.670 -19.401 1.00 91.25 88 ASN A C 1
ATOM 712 O O . ASN A 1 88 ? 3.558 -8.679 -20.623 1.00 91.25 88 ASN A O 1
ATOM 716 N N . SER A 1 89 ? 2.690 -8.518 -18.544 1.00 89.25 89 SER A N 1
ATOM 717 C CA . SER A 1 89 ? 1.294 -8.362 -18.964 1.00 89.25 89 SER A CA 1
ATOM 718 C C . SER A 1 89 ? 1.095 -7.122 -19.843 1.00 89.25 89 SER A C 1
ATOM 720 O O . SER A 1 89 ? 0.374 -7.183 -20.834 1.00 89.25 89 SER A O 1
ATOM 722 N N . ILE A 1 90 ? 1.765 -6.005 -19.528 1.00 89.19 90 ILE A N 1
ATOM 723 C CA . ILE A 1 90 ? 1.718 -4.774 -20.342 1.00 89.19 90 ILE A CA 1
ATOM 724 C C . ILE A 1 90 ? 2.410 -4.957 -21.696 1.00 89.19 90 ILE A C 1
ATOM 726 O O . ILE A 1 90 ? 1.944 -4.419 -22.696 1.00 89.19 90 ILE A O 1
ATOM 730 N N . ASN A 1 91 ? 3.508 -5.710 -21.745 1.00 87.50 91 ASN A N 1
ATOM 731 C CA . ASN A 1 91 ? 4.265 -5.933 -22.978 1.00 87.50 91 ASN A CA 1
ATOM 732 C C . ASN A 1 91 ? 3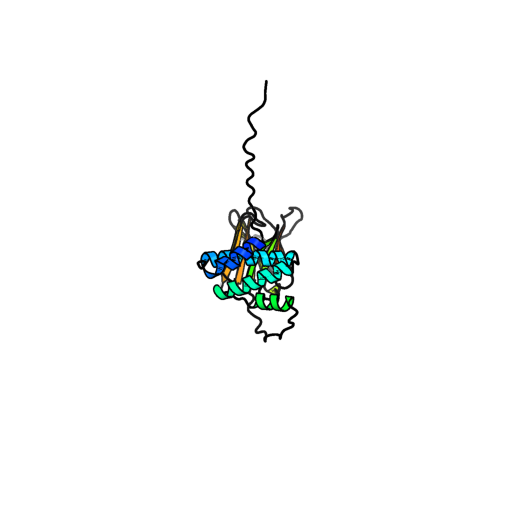.623 -6.978 -23.910 1.00 87.50 91 ASN A C 1
ATOM 734 O O . ASN A 1 91 ? 4.234 -7.345 -24.909 1.00 87.50 91 ASN A O 1
ATOM 738 N N . GLY A 1 92 ? 2.430 -7.492 -23.588 1.00 80.81 92 GLY A N 1
ATOM 739 C CA . GLY A 1 92 ? 1.778 -8.541 -24.378 1.00 80.81 92 GLY A CA 1
ATOM 740 C C . GLY A 1 92 ? 2.509 -9.885 -24.320 1.00 80.81 92 GLY A C 1
ATOM 741 O O . GLY A 1 92 ? 2.155 -10.810 -25.049 1.00 80.81 92 GLY A O 1
ATOM 742 N N . VAL A 1 93 ? 3.502 -10.020 -23.432 1.00 75.12 93 VAL A N 1
ATOM 743 C CA . VAL A 1 93 ? 4.177 -11.288 -23.170 1.00 75.12 93 VAL A CA 1
ATOM 744 C C . VAL A 1 93 ? 3.222 -12.118 -22.327 1.00 75.12 93 VAL A C 1
ATOM 746 O O . VAL A 1 93 ? 3.257 -12.100 -21.096 1.00 75.12 93 VAL A O 1
ATOM 749 N N . LYS A 1 94 ? 2.331 -12.846 -23.002 1.00 63.00 94 LYS A N 1
ATOM 750 C CA . LYS A 1 94 ? 1.513 -13.897 -22.396 1.00 63.00 94 LYS A CA 1
ATOM 751 C C . LYS A 1 94 ? 2.426 -15.095 -22.106 1.00 63.00 94 LYS A C 1
ATOM 753 O O . LYS A 1 94 ? 2.391 -16.108 -22.790 1.00 63.00 94 LYS A O 1
ATOM 758 N N . GLY A 1 95 ? 3.333 -14.923 -21.149 1.00 57.62 95 GLY A N 1
ATOM 759 C CA . GLY A 1 95 ? 4.345 -15.907 -20.789 1.00 57.62 95 GLY A CA 1
ATOM 760 C C . GLY A 1 95 ? 3.871 -16.787 -19.644 1.00 57.62 95 GLY A C 1
ATOM 761 O O . GLY A 1 95 ? 3.535 -16.263 -18.586 1.00 57.62 95 GLY A O 1
ATOM 762 N N . ALA A 1 96 ? 3.855 -18.097 -19.912 1.00 49.88 96 ALA A N 1
ATOM 763 C CA . ALA A 1 96 ? 3.903 -19.231 -18.991 1.00 49.88 96 ALA A CA 1
ATOM 764 C C . ALA A 1 96 ? 3.523 -18.927 -17.534 1.00 49.88 96 ALA A C 1
ATOM 766 O O . ALA A 1 96 ? 4.276 -18.309 -16.780 1.00 49.88 96 ALA A O 1
ATOM 767 N N . SER A 1 97 ? 2.374 -19.459 -17.121 1.00 47.78 97 SER A N 1
ATOM 768 C CA . SER A 1 97 ? 2.059 -19.693 -15.718 1.00 47.78 97 SER A CA 1
ATOM 769 C C . SER A 1 97 ? 3.229 -20.427 -15.056 1.00 47.78 97 SER A C 1
ATOM 771 O O . SER A 1 97 ? 3.346 -21.647 -15.180 1.00 47.78 97 SER A O 1
ATOM 773 N N . MET A 1 98 ? 4.110 -19.699 -14.362 1.00 48.56 98 MET A N 1
ATOM 774 C CA . MET A 1 98 ? 4.971 -20.322 -13.360 1.00 48.56 98 MET A CA 1
ATOM 775 C C . MET A 1 98 ? 4.056 -21.130 -12.428 1.00 48.56 98 MET A C 1
ATOM 777 O O . MET A 1 98 ? 3.000 -20.604 -12.054 1.00 48.56 98 MET A O 1
ATOM 781 N N . PRO A 1 99 ? 4.413 -22.376 -12.065 1.00 43.66 99 PRO A N 1
ATOM 782 C CA . PRO A 1 99 ? 3.584 -23.195 -11.197 1.00 43.66 99 PRO A CA 1
ATOM 783 C C . PRO A 1 99 ? 3.318 -22.430 -9.905 1.00 43.66 99 PRO A C 1
ATOM 785 O O . PRO A 1 99 ? 4.236 -22.054 -9.174 1.00 43.66 99 PRO A O 1
ATOM 788 N N . ALA A 1 100 ? 2.042 -22.149 -9.670 1.00 46.72 100 ALA A N 1
ATOM 789 C CA . ALA A 1 100 ? 1.570 -21.447 -8.501 1.00 46.72 100 ALA A CA 1
ATOM 790 C C . ALA A 1 100 ? 1.640 -22.392 -7.296 1.00 46.72 100 ALA A C 1
ATOM 792 O O . ALA A 1 100 ? 0.656 -23.029 -6.936 1.00 46.72 100 ALA A O 1
ATOM 793 N N . ALA A 1 101 ? 2.774 -22.408 -6.596 1.00 48.22 101 ALA A N 1
ATOM 794 C CA . ALA A 1 101 ? 2.644 -22.312 -5.150 1.00 48.22 101 ALA A CA 1
ATOM 795 C C . ALA A 1 101 ? 1.970 -20.959 -4.928 1.00 48.22 101 ALA A C 1
ATOM 797 O O . ALA A 1 101 ? 2.599 -19.939 -5.199 1.00 48.22 101 ALA A O 1
ATOM 798 N N . SER A 1 102 ? 0.673 -20.946 -4.598 1.00 56.22 102 SER A N 1
ATOM 799 C CA . SER A 1 102 ? -0.093 -19.717 -4.376 1.00 56.22 102 SER A CA 1
ATOM 800 C C . SER A 1 102 ? 0.712 -18.838 -3.420 1.00 56.22 102 SER A C 1
ATOM 802 O O . SER A 1 102 ? 0.817 -19.182 -2.238 1.00 56.22 102 SER A O 1
ATOM 804 N N . PRO A 1 103 ? 1.382 -17.784 -3.928 1.00 70.38 103 PRO A N 1
ATOM 805 C CA . PRO A 1 103 ? 2.371 -17.085 -3.135 1.00 70.38 103 PRO A CA 1
ATOM 806 C C . PRO A 1 103 ? 1.637 -16.457 -1.958 1.00 70.38 103 PRO A C 1
ATOM 808 O O . PRO A 1 103 ? 0.551 -15.904 -2.142 1.00 70.38 103 PRO A O 1
ATOM 811 N N . ALA A 1 104 ? 2.212 -16.564 -0.757 1.00 87.00 104 ALA A N 1
ATOM 812 C CA . ALA A 1 104 ? 1.638 -15.950 0.435 1.00 87.00 104 ALA A CA 1
ATOM 813 C C . ALA A 1 104 ? 1.254 -14.494 0.121 1.00 87.00 104 ALA A C 1
ATOM 815 O O . ALA A 1 104 ? 2.052 -13.744 -0.465 1.00 87.00 104 ALA A O 1
ATOM 816 N N . LEU A 1 105 ? 0.016 -14.113 0.455 1.00 93.31 105 LEU A N 1
ATOM 817 C CA . LEU A 1 105 ? -0.494 -12.780 0.151 1.00 93.31 105 LEU A CA 1
ATOM 818 C C . LEU A 1 105 ? 0.428 -11.752 0.801 1.00 93.31 105 LEU A C 1
ATOM 820 O O . LEU A 1 105 ? 0.714 -11.821 1.994 1.00 93.31 105 LEU A O 1
ATOM 824 N N . THR A 1 106 ? 0.920 -10.813 0.006 1.00 94.12 106 THR A N 1
ATOM 825 C CA . THR A 1 106 ? 1.877 -9.814 0.469 1.00 94.12 106 THR A CA 1
ATOM 826 C C . THR A 1 106 ? 1.382 -8.427 0.095 1.00 94.12 106 THR A C 1
ATOM 828 O O . THR A 1 106 ? 1.142 -8.147 -1.081 1.00 94.12 106 THR A O 1
ATOM 831 N N . LEU A 1 107 ? 1.247 -7.556 1.096 1.00 95.75 107 LEU A N 1
ATOM 832 C CA . LEU A 1 107 ? 0.959 -6.138 0.923 1.00 95.75 107 LEU A CA 1
ATOM 833 C C . LEU A 1 107 ? 2.226 -5.435 0.432 1.00 95.75 107 LEU A C 1
ATOM 835 O O . LEU A 1 107 ? 3.201 -5.294 1.171 1.00 95.75 107 LEU A O 1
ATOM 839 N N . LEU A 1 108 ? 2.217 -5.015 -0.829 1.00 93.94 108 LEU A N 1
ATOM 840 C CA . LEU A 1 108 ? 3.358 -4.399 -1.499 1.00 93.94 108 LEU A CA 1
ATOM 841 C C . LEU A 1 108 ? 3.455 -2.905 -1.216 1.00 93.94 108 LEU A C 1
ATOM 843 O O . LEU A 1 108 ? 4.558 -2.388 -1.027 1.00 93.94 108 LEU A O 1
ATOM 847 N N . SER A 1 109 ? 2.323 -2.207 -1.201 1.00 93.06 109 SER A N 1
ATOM 848 C CA . SER A 1 109 ? 2.271 -0.776 -0.918 1.00 93.06 109 SER A CA 1
ATOM 849 C C . SER A 1 109 ? 0.938 -0.370 -0.309 1.00 93.06 109 SER A C 1
ATOM 851 O O . SER A 1 109 ? -0.084 -1.022 -0.515 1.00 93.06 109 SER A O 1
ATOM 853 N N . ALA A 1 110 ? 0.973 0.748 0.407 1.00 95.44 110 ALA A N 1
ATOM 854 C CA . ALA A 1 110 ? -0.191 1.547 0.729 1.00 95.44 110 ALA A CA 1
ATOM 855 C C . ALA A 1 110 ? 0.095 2.960 0.210 1.00 95.44 110 ALA A C 1
ATOM 857 O O . ALA A 1 110 ? 1.169 3.509 0.465 1.00 95.44 110 ALA A O 1
ATOM 858 N N . THR A 1 111 ? -0.819 3.527 -0.565 1.00 93.56 111 THR A N 1
ATOM 859 C CA . THR A 1 111 ? -0.617 4.817 -1.229 1.00 93.56 111 THR A CA 1
ATOM 860 C C . THR A 1 111 ? -1.848 5.681 -1.027 1.00 93.56 111 THR A C 1
ATOM 862 O O . THR A 1 111 ? -2.976 5.218 -1.192 1.00 93.56 111 THR A O 1
ATOM 865 N N . LYS A 1 112 ? -1.632 6.946 -0.661 1.00 92.38 112 LYS A N 1
ATOM 866 C CA . LYS A 1 112 ? -2.700 7.946 -0.645 1.00 92.38 112 LYS A CA 1
ATOM 867 C C . LYS A 1 112 ? -2.968 8.399 -2.072 1.00 92.38 112 LYS A C 1
ATOM 869 O O . LYS A 1 112 ? -2.044 8.879 -2.725 1.00 92.38 112 LYS A O 1
ATOM 874 N N . VAL A 1 113 ? -4.210 8.284 -2.522 1.00 88.56 113 VAL A N 1
ATOM 875 C CA . VAL A 1 113 ? -4.657 8.833 -3.803 1.00 88.56 113 VAL A CA 1
ATOM 876 C C . VAL A 1 113 ? -5.981 9.539 -3.579 1.00 88.56 113 VAL A C 1
ATOM 878 O O . VAL A 1 113 ? -6.988 8.896 -3.281 1.00 88.56 113 VAL A O 1
ATOM 881 N N . ASN A 1 114 ? -5.969 10.870 -3.693 1.00 87.56 114 ASN A N 1
ATOM 882 C CA . ASN A 1 114 ? -7.091 11.729 -3.297 1.00 87.56 114 ASN A CA 1
ATOM 883 C C . ASN A 1 114 ? -7.568 11.342 -1.885 1.00 87.56 114 ASN A C 1
ATOM 885 O O . ASN A 1 114 ? -6.726 11.077 -1.034 1.00 87.56 114 ASN A O 1
ATOM 889 N N . ASP A 1 115 ? -8.874 11.214 -1.653 1.00 88.62 115 ASP A N 1
ATOM 890 C CA . ASP A 1 115 ? -9.463 10.786 -0.374 1.00 88.62 115 ASP A CA 1
ATOM 891 C C . ASP A 1 115 ? -9.553 9.259 -0.215 1.00 88.62 115 ASP A C 1
ATOM 893 O O . ASP A 1 115 ? -10.454 8.730 0.442 1.00 88.62 115 ASP A O 1
ATOM 897 N N . THR A 1 116 ? -8.628 8.519 -0.832 1.00 92.00 116 THR A N 1
ATOM 898 C CA . THR A 1 116 ? -8.571 7.058 -0.727 1.00 92.00 116 THR A CA 1
ATOM 899 C C . THR A 1 116 ? -7.185 6.556 -0.347 1.00 92.00 116 THR A C 1
ATOM 901 O O . THR A 1 116 ? -6.152 7.053 -0.801 1.00 92.00 116 THR A O 1
ATOM 904 N N . LEU A 1 117 ? -7.156 5.539 0.507 1.00 95.75 117 LEU A N 1
ATOM 905 C CA . LEU A 1 117 ? -5.980 4.726 0.758 1.00 95.75 117 LEU A CA 1
ATOM 906 C C . LEU A 1 117 ? -6.060 3.493 -0.139 1.00 95.75 117 LEU A C 1
ATOM 908 O O . LEU A 1 117 ? -6.960 2.670 0.013 1.00 95.75 117 LEU A O 1
ATOM 912 N N . VAL A 1 118 ? -5.111 3.355 -1.055 1.00 96.06 118 VAL A N 1
ATOM 913 C CA . VAL A 1 118 ? -5.051 2.231 -1.987 1.00 96.06 118 VAL A CA 1
ATOM 914 C C . VAL A 1 118 ? -3.945 1.281 -1.562 1.00 96.06 118 VAL A C 1
ATOM 916 O O . VAL A 1 118 ? -2.775 1.659 -1.489 1.00 96.06 118 VAL A O 1
ATOM 919 N N . LEU A 1 119 ? -4.325 0.042 -1.271 1.00 96.44 119 LEU A N 1
ATOM 920 C CA . LEU A 1 119 ? -3.410 -1.041 -0.940 1.00 96.44 119 LEU A CA 1
ATOM 921 C C . LEU A 1 119 ? -3.174 -1.904 -2.178 1.00 96.44 119 LEU A C 1
ATOM 923 O O . LEU A 1 119 ? -4.141 -2.356 -2.787 1.00 96.44 119 LEU A O 1
ATOM 927 N N . LYS A 1 120 ? -1.911 -2.167 -2.529 1.00 95.06 120 LYS A N 1
ATOM 928 C CA . LYS A 1 120 ? -1.535 -3.071 -3.630 1.00 95.06 120 LYS A CA 1
ATOM 929 C C . LYS A 1 120 ? -0.988 -4.376 -3.084 1.00 95.06 120 LYS A C 1
ATOM 931 O O . LYS A 1 120 ? -0.042 -4.370 -2.297 1.00 95.06 120 LYS A O 1
ATOM 936 N N . PHE A 1 121 ? -1.507 -5.489 -3.580 1.00 95.31 121 PHE A N 1
ATOM 937 C CA . PHE A 1 121 ? -1.050 -6.832 -3.247 1.00 95.31 121 PHE A CA 1
ATOM 938 C C . PHE A 1 121 ? -0.235 -7.456 -4.386 1.00 95.31 121 PHE A C 1
ATOM 940 O O . PHE A 1 121 ? -0.208 -6.968 -5.520 1.00 95.31 121 PHE A O 1
ATOM 947 N N . ASN A 1 122 ? 0.481 -8.534 -4.069 1.00 92.44 122 ASN A N 1
ATOM 948 C CA . ASN A 1 122 ? 1.226 -9.328 -5.049 1.00 92.44 122 ASN A CA 1
ATOM 949 C C . ASN A 1 122 ? 0.323 -10.203 -5.931 1.00 92.44 122 ASN A C 1
ATOM 951 O O . ASN A 1 122 ? 0.705 -10.543 -7.050 1.00 92.44 122 ASN A O 1
ATOM 955 N N . THR A 1 123 ? -0.849 -10.578 -5.434 1.00 91.81 123 THR A N 1
ATOM 956 C CA . THR A 1 123 ? -1.849 -11.388 -6.132 1.00 91.81 123 THR A CA 1
ATOM 957 C C . THR A 1 123 ? -3.240 -10.816 -5.885 1.00 91.81 123 THR A C 1
ATOM 959 O O . THR A 1 123 ? -3.398 -9.882 -5.096 1.00 91.81 123 THR A O 1
ATOM 962 N N . LYS A 1 124 ? -4.247 -11.370 -6.565 1.00 91.75 124 LYS A N 1
ATOM 963 C CA . LYS A 1 124 ? -5.643 -10.999 -6.344 1.00 91.75 124 LYS A CA 1
ATOM 964 C C . LYS A 1 124 ? -6.004 -11.154 -4.867 1.00 91.75 124 LYS A C 1
ATOM 966 O O . LYS A 1 124 ? -5.656 -12.157 -4.243 1.00 91.75 124 LYS A O 1
ATOM 971 N N . LEU A 1 125 ? -6.695 -10.157 -4.330 1.00 90.56 125 LEU A N 1
ATOM 972 C CA . LEU A 1 125 ? -7.138 -10.155 -2.947 1.00 90.56 125 LEU A CA 1
ATOM 973 C C . LEU A 1 125 ? -8.431 -10.960 -2.819 1.00 90.56 125 LEU A C 1
ATOM 975 O O . LEU A 1 125 ? -9.459 -10.584 -3.376 1.00 90.56 125 LEU A O 1
ATOM 979 N N . ASP A 1 126 ? -8.376 -12.041 -2.048 1.00 90.56 126 ASP A N 1
ATOM 980 C CA . ASP A 1 126 ? -9.567 -12.734 -1.568 1.00 90.56 126 ASP A CA 1
ATOM 981 C C . ASP A 1 126 ? -10.112 -12.004 -0.333 1.00 90.56 126 ASP A C 1
ATOM 983 O O . ASP A 1 126 ? -9.431 -11.895 0.690 1.00 90.56 126 ASP A O 1
ATOM 987 N N . THR A 1 127 ? -11.344 -11.500 -0.417 1.00 87.75 127 THR A N 1
ATOM 988 C CA . THR A 1 127 ? -11.983 -10.767 0.681 1.00 87.75 127 TH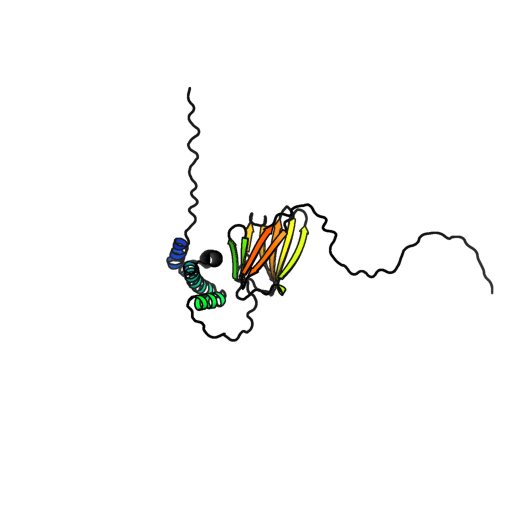R A CA 1
ATOM 989 C C . THR A 1 127 ? -12.213 -11.626 1.922 1.00 87.75 127 THR A C 1
ATOM 991 O O . THR A 1 127 ? -12.314 -11.070 3.010 1.00 87.75 127 THR A O 1
ATOM 994 N N . ALA A 1 128 ? -12.231 -12.961 1.807 1.00 90.19 128 ALA A N 1
ATOM 995 C CA . ALA A 1 128 ? -12.310 -13.856 2.963 1.00 90.19 128 ALA A CA 1
ATOM 996 C C . ALA A 1 128 ? -11.082 -13.752 3.891 1.00 90.19 128 ALA A C 1
ATOM 998 O O . ALA A 1 128 ? -11.154 -14.110 5.068 1.00 90.19 128 ALA A O 1
ATOM 999 N N . ARG A 1 129 ? -9.955 -13.219 3.389 1.00 91.62 129 ARG A N 1
ATOM 1000 C CA . ARG A 1 129 ? -8.739 -12.945 4.176 1.00 91.62 129 ARG A CA 1
ATOM 1001 C C . ARG A 1 129 ? -8.822 -11.670 5.016 1.00 91.62 129 ARG A C 1
ATOM 1003 O O . ARG A 1 129 ? -7.896 -11.401 5.781 1.00 91.62 129 ARG A O 1
ATOM 1010 N N . LEU A 1 130 ? -9.888 -10.884 4.862 1.00 94.00 130 LEU A N 1
ATOM 1011 C CA . LEU A 1 130 ? -10.093 -9.626 5.569 1.00 94.00 130 LEU A CA 1
ATOM 1012 C C . LEU A 1 130 ? -10.969 -9.853 6.800 1.00 94.00 130 LEU A C 1
ATOM 1014 O O . LEU A 1 130 ? -12.079 -10.371 6.706 1.00 94.00 130 LEU A O 1
ATOM 1018 N N . LYS A 1 131 ? -10.490 -9.411 7.960 1.00 95.25 131 LYS A N 1
ATOM 1019 C CA . LYS A 1 131 ? -11.255 -9.394 9.208 1.00 95.25 131 LYS A CA 1
ATOM 1020 C C . LYS A 1 131 ? -11.308 -7.973 9.733 1.00 95.25 131 LYS A C 1
ATOM 1022 O O . LYS A 1 131 ? -10.278 -7.323 9.870 1.00 95.25 131 LYS A O 1
ATOM 1027 N N . THR A 1 132 ? -12.501 -7.490 10.051 1.00 93.94 132 THR A N 1
ATOM 1028 C CA . THR A 1 132 ? -12.687 -6.147 10.605 1.00 93.94 132 THR A CA 1
ATOM 1029 C C . THR A 1 132 ? -13.170 -6.216 12.041 1.00 93.94 132 THR A C 1
ATOM 1031 O O . THR A 1 132 ? -14.013 -7.043 12.381 1.00 93.94 132 THR A O 1
ATOM 1034 N N . SER A 1 133 ? -12.674 -5.318 12.879 1.00 93.81 133 SER A N 1
ATOM 1035 C CA . SER A 1 133 ? -13.156 -5.136 14.244 1.00 93.81 133 SER A CA 1
ATOM 1036 C C . SER A 1 133 ? -13.157 -3.659 14.624 1.00 93.81 133 SER A C 1
ATOM 1038 O O . SER A 1 133 ? -12.561 -2.820 13.947 1.00 93.81 133 SER A O 1
ATOM 1040 N N . PHE A 1 134 ? -13.856 -3.338 15.707 1.00 93.00 134 PHE A N 1
ATOM 1041 C CA . PHE A 1 134 ? -13.964 -1.985 16.229 1.00 93.00 134 PHE A CA 1
ATOM 1042 C C . PHE A 1 134 ? -13.648 -1.972 17.721 1.00 93.00 134 PHE A C 1
ATOM 1044 O O . PHE A 1 134 ? -14.073 -2.859 18.461 1.00 93.00 134 PHE A O 1
ATOM 1051 N N . ALA A 1 135 ? -12.929 -0.945 18.165 1.00 92.56 135 ALA A N 1
ATOM 1052 C CA . ALA A 1 135 ? -12.620 -0.727 19.569 1.00 92.56 135 ALA A CA 1
ATOM 1053 C C . ALA A 1 135 ? -12.761 0.755 19.936 1.00 92.56 135 ALA A C 1
ATOM 1055 O O . ALA A 1 135 ? -12.238 1.631 19.250 1.00 92.56 135 ALA A O 1
ATOM 1056 N N . LYS A 1 136 ? -13.413 1.034 21.068 1.00 92.56 136 LYS A N 1
ATOM 1057 C CA . LYS A 1 136 ? -13.409 2.354 21.710 1.00 92.56 136 LYS A CA 1
ATOM 1058 C C . LYS A 1 136 ? -12.419 2.327 22.872 1.00 92.56 136 LYS A C 1
ATOM 1060 O O . LYS A 1 136 ? -12.556 1.501 23.770 1.00 92.56 136 LYS A O 1
ATOM 1065 N N . GLN A 1 137 ? -11.424 3.209 22.859 1.00 87.69 137 GLN A N 1
ATOM 1066 C CA . GLN A 1 137 ? -10.412 3.316 23.915 1.00 87.69 137 GLN A CA 1
ATOM 1067 C C . GLN A 1 137 ? -10.245 4.778 24.315 1.00 87.69 137 GLN A C 1
ATOM 1069 O O . GLN A 1 137 ? -9.820 5.578 23.488 1.00 87.69 137 GLN A O 1
ATOM 1074 N N . GLN A 1 138 ? -10.550 5.109 25.574 1.00 81.81 138 GLN A N 1
ATOM 1075 C CA . GLN A 1 138 ? -10.455 6.464 26.141 1.00 81.81 138 GLN A CA 1
ATOM 1076 C C . GLN A 1 138 ? -11.045 7.541 25.201 1.00 81.81 138 GLN A C 1
ATOM 1078 O O . GLN A 1 138 ? -12.264 7.678 25.133 1.00 81.81 138 GLN A O 1
ATOM 1083 N N . ASN A 1 139 ? -10.186 8.233 24.439 1.00 87.38 139 ASN A N 1
ATOM 1084 C CA . ASN A 1 139 ? -10.512 9.340 23.532 1.00 87.38 139 ASN A CA 1
ATOM 1085 C C . ASN A 1 139 ? -10.386 8.998 22.033 1.00 87.38 139 ASN A C 1
ATOM 1087 O O . ASN A 1 139 ? -10.282 9.902 21.204 1.00 87.38 139 ASN A O 1
ATOM 1091 N N . ALA A 1 140 ? -10.353 7.715 21.667 1.00 93.44 140 ALA A N 1
ATOM 1092 C CA . ALA A 1 140 ? -10.225 7.291 20.278 1.00 93.44 140 ALA A CA 1
ATOM 1093 C C . ALA A 1 140 ? -11.186 6.155 19.910 1.00 93.44 140 ALA A C 1
ATOM 1095 O O . ALA A 1 140 ? -11.361 5.174 20.642 1.00 93.44 140 ALA A O 1
ATOM 1096 N N . TYR A 1 141 ? -11.750 6.284 18.715 1.00 94.88 141 TYR A N 1
ATOM 1097 C CA . TYR A 1 141 ? -12.477 5.252 17.997 1.00 94.88 141 TYR A CA 1
ATOM 1098 C C . TYR A 1 141 ? -11.521 4.577 17.020 1.00 94.88 141 TYR A C 1
ATOM 1100 O O . TYR A 1 141 ? -10.899 5.249 16.198 1.00 94.88 141 TYR A O 1
ATOM 1108 N N . LYS A 1 142 ? -11.378 3.255 17.129 1.00 95.25 142 LYS A N 1
ATOM 1109 C CA . LYS A 1 142 ? -10.473 2.461 16.299 1.00 95.25 142 LYS A CA 1
ATOM 1110 C C . LYS A 1 142 ? -11.262 1.499 15.428 1.00 95.25 142 LYS A C 1
ATOM 1112 O O . LYS A 1 142 ? -11.891 0.584 15.953 1.00 95.25 142 LYS A O 1
ATOM 1117 N N . ASN A 1 143 ? -11.171 1.668 14.115 1.00 94.75 143 ASN A N 1
ATOM 1118 C CA . ASN A 1 143 ? -11.524 0.625 13.158 1.00 94.75 143 ASN A CA 1
ATOM 1119 C C . ASN A 1 143 ? -10.248 -0.154 12.825 1.00 94.75 143 ASN A C 1
ATOM 1121 O O . ASN A 1 143 ? -9.231 0.437 12.461 1.00 94.75 143 ASN A O 1
ATOM 1125 N N . ILE A 1 144 ? -10.281 -1.471 12.987 1.00 96.12 144 ILE A N 1
ATOM 1126 C CA . ILE A 1 144 ? -9.132 -2.355 12.798 1.00 96.12 144 ILE A CA 1
ATOM 1127 C C . ILE A 1 144 ? -9.455 -3.305 11.652 1.00 96.12 144 ILE A C 1
ATOM 1129 O O . ILE A 1 144 ? -10.509 -3.937 11.653 1.00 96.12 144 ILE A O 1
ATOM 1133 N N . MET A 1 145 ? -8.547 -3.411 10.690 1.00 96.81 145 MET A N 1
ATOM 1134 C CA . MET A 1 145 ? -8.616 -4.365 9.592 1.00 96.81 145 MET A CA 1
ATOM 1135 C C . MET A 1 145 ? -7.380 -5.257 9.630 1.00 96.81 145 MET A C 1
ATOM 1137 O O . MET A 1 145 ? -6.262 -4.787 9.428 1.00 96.81 145 MET A O 1
ATOM 1141 N N . ASP A 1 146 ? -7.605 -6.538 9.877 1.00 97.44 146 ASP A N 1
ATOM 1142 C CA . ASP A 1 146 ? -6.598 -7.586 9.831 1.00 97.44 146 ASP A CA 1
ATOM 1143 C C . ASP A 1 146 ? -6.672 -8.304 8.490 1.00 97.44 146 ASP A C 1
ATOM 1145 O O . ASP A 1 146 ? -7.750 -8.677 8.023 1.00 97.44 146 ASP A O 1
ATOM 1149 N N . ILE A 1 147 ? -5.512 -8.487 7.874 1.00 97.06 147 ILE A N 1
ATOM 1150 C CA . ILE A 1 147 ? -5.352 -9.130 6.577 1.00 97.06 147 ILE A CA 1
ATOM 1151 C C . ILE A 1 147 ? -4.408 -10.308 6.771 1.00 97.06 147 ILE A C 1
ATOM 1153 O O . ILE A 1 147 ? -3.252 -10.102 7.147 1.00 97.06 147 ILE A O 1
ATOM 1157 N N . ASP A 1 148 ? -4.876 -11.525 6.490 1.00 96.06 148 ASP A N 1
ATOM 1158 C CA . ASP A 1 148 ? -3.986 -12.686 6.394 1.00 96.06 148 ASP A CA 1
ATOM 1159 C C . ASP A 1 148 ? -2.989 -12.429 5.252 1.00 96.06 148 ASP A C 1
ATOM 1161 O O . ASP A 1 148 ? -3.359 -12.393 4.075 1.00 96.06 148 ASP A O 1
ATOM 1165 N N . GLY A 1 149 ? -1.729 -12.193 5.602 1.00 94.81 149 GLY A N 1
ATOM 1166 C CA . GLY A 1 149 ? -0.645 -11.886 4.692 1.00 94.81 149 GLY A CA 1
ATOM 1167 C C . GLY A 1 149 ? 0.591 -11.302 5.376 1.00 94.81 149 GLY A C 1
ATOM 1168 O O . GLY A 1 149 ? 0.707 -11.201 6.600 1.00 94.81 149 GLY A O 1
ATOM 1169 N N . ARG A 1 150 ? 1.552 -10.902 4.544 1.00 94.88 150 ARG A N 1
ATOM 1170 C CA . ARG A 1 150 ? 2.825 -10.305 4.962 1.00 94.88 150 ARG A CA 1
ATOM 1171 C C . ARG A 1 150 ? 2.936 -8.860 4.497 1.00 94.88 150 ARG A C 1
ATOM 1173 O O . ARG A 1 150 ? 2.491 -8.519 3.405 1.00 94.88 150 ARG A O 1
ATOM 1180 N N . LEU A 1 151 ? 3.574 -8.013 5.293 1.00 94.69 151 LEU A N 1
ATOM 1181 C CA . LEU A 1 151 ? 3.938 -6.659 4.899 1.00 94.69 151 LEU A CA 1
ATOM 1182 C C . LEU A 1 151 ? 5.282 -6.688 4.164 1.00 94.69 151 LEU A C 1
ATOM 1184 O O . LEU A 1 151 ? 6.278 -7.179 4.696 1.00 94.69 151 LEU A O 1
ATOM 1188 N N . ASN A 1 152 ? 5.328 -6.149 2.946 1.00 90.38 152 ASN A N 1
ATOM 1189 C CA . ASN A 1 152 ? 6.585 -5.980 2.225 1.00 90.38 152 ASN A CA 1
ATOM 1190 C C . ASN A 1 152 ? 7.276 -4.684 2.663 1.00 90.38 152 ASN A C 1
ATOM 1192 O O . ASN A 1 152 ? 6.974 -3.598 2.160 1.00 90.38 152 ASN A O 1
ATOM 1196 N N . GLY A 1 153 ? 8.225 -4.812 3.586 1.00 85.38 153 GLY A N 1
ATOM 1197 C CA . GLY A 1 153 ? 9.029 -3.704 4.087 1.00 85.38 153 GLY A CA 1
ATOM 1198 C C . GLY A 1 153 ? 8.585 -3.221 5.466 1.00 85.38 153 GLY A C 1
ATOM 1199 O O . GLY A 1 153 ? 8.142 -4.004 6.302 1.00 85.38 153 GLY A O 1
ATOM 1200 N N . ASN A 1 154 ? 8.768 -1.926 5.714 1.00 89.12 154 ASN A N 1
ATOM 1201 C CA . ASN A 1 154 ? 8.587 -1.332 7.037 1.00 89.12 154 ASN A CA 1
ATOM 1202 C C . ASN A 1 154 ? 7.128 -0.917 7.294 1.00 89.12 154 ASN A C 1
ATOM 1204 O O . ASN A 1 154 ? 6.396 -0.643 6.338 1.00 89.12 154 ASN A O 1
ATOM 1208 N N . PRO A 1 155 ? 6.722 -0.788 8.573 1.00 94.50 155 PRO A N 1
ATOM 1209 C CA . PRO A 1 155 ? 5.451 -0.182 8.947 1.00 94.50 155 PRO A CA 1
ATOM 1210 C C . PRO A 1 155 ? 5.222 1.189 8.305 1.00 94.50 155 PRO A C 1
ATOM 1212 O O . PRO A 1 155 ? 6.149 1.989 8.160 1.00 94.50 155 PRO A O 1
ATOM 1215 N N . LEU A 1 156 ? 3.967 1.477 7.966 1.00 94.50 156 LEU A N 1
ATOM 1216 C CA . LEU A 1 156 ? 3.540 2.735 7.357 1.00 94.50 156 LEU A CA 1
ATOM 1217 C C . LEU A 1 156 ? 2.631 3.492 8.321 1.00 94.50 156 LEU A C 1
ATOM 1219 O O . LEU A 1 156 ? 1.877 2.900 9.094 1.00 94.50 156 LEU A O 1
ATOM 1223 N N . THR A 1 157 ? 2.710 4.820 8.298 1.00 96.62 157 THR A N 1
ATOM 1224 C CA . THR A 1 157 ? 1.863 5.682 9.125 1.00 96.62 157 THR A CA 1
ATOM 1225 C C . THR A 1 157 ? 1.397 6.891 8.331 1.00 96.62 157 THR A C 1
ATOM 1227 O O . THR A 1 157 ? 2.196 7.553 7.670 1.00 96.62 157 THR A O 1
ATOM 1230 N N . TYR A 1 158 ? 0.111 7.210 8.446 1.00 95.12 158 TYR A N 1
ATOM 1231 C CA . TYR A 1 158 ? -0.487 8.404 7.865 1.00 95.12 158 TYR A CA 1
ATOM 1232 C C . TYR A 1 158 ? -1.220 9.199 8.938 1.00 95.12 158 TYR A C 1
ATOM 1234 O O . TYR A 1 158 ? -1.920 8.630 9.767 1.00 95.12 158 TYR A O 1
ATOM 1242 N N . LYS A 1 159 ? -1.066 10.522 8.913 1.00 95.56 159 LYS A N 1
ATOM 1243 C CA . LYS A 1 159 ? -1.775 11.455 9.796 1.00 95.56 159 LYS A CA 1
ATOM 1244 C C . LYS A 1 159 ? -2.685 12.357 8.970 1.00 95.56 159 LYS A C 1
ATOM 1246 O O . LYS A 1 159 ? -2.344 12.625 7.813 1.00 95.56 159 LYS A O 1
ATOM 1251 N N . ASN A 1 160 ? -3.780 12.815 9.578 1.00 93.38 160 ASN A N 1
ATOM 1252 C CA . ASN A 1 160 ? -4.710 13.810 9.030 1.00 93.38 160 ASN A CA 1
ATOM 1253 C C . ASN A 1 160 ? -5.121 13.489 7.583 1.00 93.38 160 ASN A C 1
ATOM 1255 O O . ASN A 1 160 ? -4.866 14.262 6.662 1.00 93.38 160 ASN A O 1
ATOM 1259 N N . PHE A 1 161 ? -5.656 12.287 7.376 1.00 91.88 161 PHE A N 1
ATOM 1260 C CA . PHE A 1 161 ? -6.100 11.809 6.069 1.00 91.88 161 PHE A CA 1
ATOM 1261 C C . PHE A 1 161 ? -7.563 11.343 6.153 1.00 91.88 161 PHE A C 1
ATOM 1263 O O . PHE A 1 161 ? -8.363 11.984 6.826 1.00 91.88 161 PHE A O 1
ATOM 1270 N N . ILE A 1 162 ? -7.919 10.209 5.540 1.00 92.62 162 ILE A N 1
ATOM 1271 C CA . ILE A 1 162 ? -9.231 9.569 5.724 1.00 92.62 162 ILE A CA 1
ATOM 1272 C C . ILE A 1 162 ? -9.515 9.237 7.203 1.00 92.62 162 ILE A C 1
ATOM 1274 O O . ILE A 1 162 ? -10.667 9.226 7.625 1.00 92.62 162 ILE A O 1
ATOM 1278 N N . SER A 1 163 ? -8.462 9.081 8.010 1.00 93.88 163 SER A N 1
ATOM 1279 C CA . SER A 1 163 ? -8.527 9.071 9.474 1.00 93.88 163 SER A CA 1
ATOM 1280 C C . SER A 1 163 ? -7.500 10.023 10.084 1.00 93.88 163 SER A C 1
ATOM 1282 O O . SER A 1 163 ? -6.500 10.362 9.438 1.00 93.88 163 SER A O 1
ATOM 1284 N N . ASP A 1 164 ? -7.719 10.417 11.341 1.00 94.50 164 ASP A N 1
ATOM 1285 C CA . ASP A 1 164 ? -6.789 11.266 12.098 1.00 94.50 164 ASP A CA 1
ATOM 1286 C C . ASP A 1 164 ? -5.409 10.593 12.186 1.00 94.50 164 ASP A C 1
ATOM 1288 O O . ASP A 1 164 ? -4.367 11.239 12.029 1.00 94.50 164 ASP A O 1
ATOM 1292 N N . TYR A 1 165 ? -5.403 9.269 12.365 1.00 95.38 165 TYR A N 1
ATOM 1293 C CA . TYR A 1 165 ? -4.205 8.443 12.376 1.00 95.38 165 TYR A CA 1
ATOM 1294 C C . TYR A 1 165 ? -4.460 7.070 11.743 1.00 95.38 165 TYR A C 1
ATOM 1296 O O . TYR A 1 165 ? -5.412 6.379 12.095 1.00 95.38 165 TYR A O 1
ATOM 1304 N N . ILE A 1 166 ? -3.583 6.658 10.828 1.00 97.38 166 ILE A N 1
ATOM 1305 C CA . ILE A 1 166 ? -3.575 5.329 10.211 1.00 97.38 166 ILE A CA 1
ATOM 1306 C C . ILE A 1 166 ? -2.222 4.690 10.477 1.00 97.38 166 ILE A C 1
ATOM 1308 O O . ILE A 1 166 ? -1.194 5.295 10.170 1.00 97.38 166 ILE A O 1
ATOM 1312 N N . HIS A 1 167 ? -2.217 3.464 10.986 1.00 97.81 167 HIS A N 1
ATOM 1313 C CA . HIS A 1 167 ? -1.005 2.669 11.159 1.00 97.81 167 HIS A CA 1
ATOM 1314 C C . HIS A 1 167 ? -1.154 1.311 10.486 1.00 97.81 167 HIS A C 1
ATOM 1316 O O . HIS A 1 167 ? -2.158 0.633 10.687 1.00 97.81 167 HIS A O 1
ATOM 1322 N N . ILE A 1 168 ? -0.154 0.932 9.695 1.00 98.25 168 ILE A N 1
ATOM 1323 C CA . ILE A 1 168 ? -0.095 -0.336 8.969 1.00 98.25 168 ILE A CA 1
ATOM 1324 C C . ILE A 1 168 ? 1.187 -1.038 9.389 1.00 98.25 168 ILE A C 1
ATOM 1326 O O . ILE A 1 168 ? 2.279 -0.521 9.150 1.00 98.25 168 ILE A O 1
ATOM 1330 N N . SER A 1 169 ? 1.070 -2.210 9.997 1.00 97.81 169 SER A N 1
ATOM 1331 C CA . SER A 1 169 ? 2.224 -2.992 10.438 1.00 97.81 169 SER A CA 1
ATOM 1332 C C . SER A 1 169 ? 1.941 -4.487 10.397 1.00 97.81 169 SER A C 1
ATOM 1334 O O . SER A 1 169 ? 0.797 -4.934 10.321 1.00 97.81 169 SER A O 1
ATOM 1336 N N . GLN A 1 170 ? 3.013 -5.274 10.421 1.00 97.56 170 GLN A N 1
ATOM 1337 C CA . GLN A 1 170 ? 2.916 -6.707 10.651 1.00 97.56 170 GLN A CA 1
ATOM 1338 C C . GLN A 1 170 ? 2.528 -6.930 12.123 1.00 97.56 170 GLN A C 1
ATOM 1340 O O . GLN A 1 170 ? 3.304 -6.592 13.014 1.00 97.56 170 GLN A O 1
ATOM 1345 N N . TYR A 1 171 ? 1.329 -7.456 12.375 1.00 97.56 171 TYR A N 1
ATOM 1346 C CA . TYR A 1 171 ? 0.834 -7.753 13.723 1.00 97.56 171 TYR A CA 1
ATOM 1347 C C . TYR A 1 171 ? 1.434 -9.049 14.276 1.00 97.56 171 TYR A C 1
ATOM 1349 O O . TYR A 1 171 ? 1.896 -9.090 15.411 1.00 97.56 171 TYR A O 1
ATOM 1357 N N . ASP A 1 172 ? 1.472 -10.084 13.440 1.00 96.31 172 ASP A N 1
ATOM 1358 C CA . ASP A 1 172 ? 2.120 -11.371 13.701 1.00 96.31 172 ASP A CA 1
ATOM 1359 C C . ASP A 1 172 ? 2.707 -11.931 12.392 1.00 96.31 172 ASP A C 1
ATOM 1361 O O . ASP A 1 172 ? 2.602 -11.286 11.355 1.00 96.31 172 ASP A O 1
ATOM 1365 N N . LYS A 1 173 ? 3.305 -13.132 12.387 1.00 93.69 173 LYS A N 1
ATOM 1366 C CA . LYS A 1 173 ? 3.968 -13.728 11.203 1.00 93.69 173 LYS A CA 1
ATOM 1367 C C . LYS A 1 173 ? 3.102 -13.769 9.926 1.00 93.69 173 LYS A C 1
ATOM 1369 O O . LYS A 1 173 ? 3.670 -13.748 8.828 1.00 93.69 173 LYS A O 1
ATOM 1374 N N . ASN A 1 174 ? 1.780 -13.844 10.076 1.00 95.19 174 ASN A N 1
ATOM 1375 C CA . ASN A 1 174 ? 0.806 -14.055 9.008 1.00 95.19 174 ASN A CA 1
ATOM 1376 C C . ASN A 1 174 ? -0.295 -12.984 8.961 1.00 95.19 174 ASN A C 1
ATOM 1378 O O . ASN A 1 174 ? -1.178 -13.102 8.123 1.00 95.19 174 ASN A O 1
ATOM 1382 N N . THR A 1 175 ? -0.273 -11.963 9.820 1.00 97.31 175 THR A N 1
ATOM 1383 C CA . THR A 1 175 ? -1.313 -10.924 9.843 1.00 97.31 175 THR A CA 1
ATOM 1384 C C . THR A 1 175 ? -0.718 -9.536 9.663 1.00 97.31 175 THR A C 1
ATOM 1386 O O . THR A 1 175 ? 0.081 -9.084 10.486 1.00 97.31 175 THR A O 1
ATOM 1389 N N . VAL A 1 176 ? -1.154 -8.818 8.629 1.00 98.19 176 VAL A N 1
ATOM 1390 C CA . VAL A 1 176 ? -0.967 -7.366 8.519 1.00 98.19 176 VAL A CA 1
ATOM 1391 C C . VAL A 1 176 ? -2.167 -6.684 9.158 1.00 98.19 176 VAL A C 1
ATOM 1393 O O . VAL A 1 176 ? -3.302 -6.955 8.775 1.00 98.19 176 VAL A O 1
ATOM 1396 N N . ARG A 1 177 ? -1.924 -5.781 10.108 1.00 98.38 177 ARG A N 1
ATOM 1397 C CA . ARG A 1 177 ? -2.970 -5.005 10.774 1.00 98.38 177 ARG A CA 1
ATOM 1398 C C . ARG A 1 177 ? -2.938 -3.560 10.316 1.00 98.38 177 ARG A C 1
ATOM 1400 O O . ARG A 1 177 ? -1.891 -2.912 10.314 1.00 98.38 177 ARG A O 1
ATOM 1407 N N . ILE A 1 178 ? -4.118 -3.055 9.989 1.00 97.94 178 ILE A N 1
ATOM 1408 C CA . ILE A 1 178 ? -4.375 -1.660 9.666 1.00 97.94 178 ILE A CA 1
ATOM 1409 C C . ILE A 1 178 ? -5.276 -1.093 10.752 1.00 97.94 178 ILE A C 1
ATOM 1411 O O . ILE A 1 178 ? -6.359 -1.615 11.006 1.00 97.94 178 ILE A O 1
ATOM 1415 N N . ILE A 1 179 ? -4.828 -0.024 11.396 1.00 96.88 179 ILE A N 1
ATOM 1416 C CA . ILE A 1 179 ? -5.568 0.660 12.453 1.00 96.88 179 ILE A CA 1
ATOM 1417 C C . ILE A 1 179 ? -5.909 2.053 11.958 1.00 96.88 179 ILE A C 1
ATOM 1419 O O . ILE A 1 179 ? -5.006 2.853 11.729 1.00 96.88 179 ILE A O 1
ATOM 1423 N N . PHE A 1 180 ? -7.200 2.340 11.851 1.00 96.38 180 PHE A N 1
ATOM 1424 C CA . PHE A 1 180 ? -7.759 3.667 11.626 1.00 96.38 180 PHE A CA 1
ATOM 1425 C C . PHE A 1 180 ? -8.217 4.209 12.976 1.00 96.38 180 PHE A C 1
ATOM 1427 O O . PHE A 1 180 ? -9.115 3.635 13.588 1.00 96.38 180 PHE A O 1
ATOM 1434 N N . SER A 1 181 ? -7.570 5.258 13.472 1.00 95.44 181 SER A N 1
ATOM 1435 C CA . SER A 1 181 ? -7.856 5.873 14.766 1.00 95.44 181 SER A CA 1
ATOM 1436 C C . SER A 1 181 ? -8.360 7.293 14.560 1.00 95.44 181 SER A C 1
ATOM 1438 O O . SER A 1 181 ? -7.679 8.104 13.935 1.00 95.44 181 SER A O 1
ATOM 1440 N N . ASP A 1 182 ? -9.518 7.593 15.141 1.00 94.31 182 ASP A N 1
ATOM 1441 C CA . ASP A 1 182 ? -10.226 8.860 14.977 1.00 94.31 182 ASP A CA 1
ATOM 1442 C C . ASP A 1 182 ? -10.794 9.364 16.310 1.00 94.31 182 ASP A C 1
ATOM 1444 O O . ASP A 1 182 ? -11.208 8.576 17.164 1.00 94.31 182 ASP A O 1
ATOM 1448 N N . LYS A 1 183 ? -10.848 10.688 16.493 1.00 92.75 183 LYS A N 1
ATOM 1449 C CA . LYS A 1 183 ? -11.514 11.310 17.654 1.00 92.75 183 LYS A CA 1
ATOM 1450 C C . LYS A 1 183 ? -13.034 11.145 17.611 1.00 92.75 183 LYS A C 1
ATOM 1452 O O . LYS A 1 183 ? -13.675 11.039 18.653 1.00 92.75 183 LYS A O 1
ATOM 1457 N N . ALA A 1 184 ? -13.601 11.121 16.407 1.00 90.38 184 ALA A N 1
ATOM 1458 C CA . ALA A 1 184 ? -15.017 10.883 16.152 1.00 90.38 184 ALA A CA 1
ATOM 1459 C C . ALA A 1 184 ? -15.213 9.525 15.473 1.00 90.38 184 ALA A C 1
ATOM 1461 O O . ALA A 1 184 ? -14.354 9.067 14.723 1.00 90.38 184 ALA A O 1
ATOM 1462 N N . GLN A 1 185 ? -16.351 8.879 15.715 1.00 88.81 185 GLN A N 1
ATOM 1463 C CA . GLN A 1 185 ? -16.657 7.608 15.071 1.00 88.81 185 GLN A CA 1
ATOM 1464 C C . GLN A 1 185 ? -16.835 7.806 13.556 1.00 88.81 185 GLN A C 1
ATOM 1466 O O . GLN A 1 185 ? -17.662 8.603 13.115 1.00 88.81 185 GLN A O 1
ATOM 1471 N N . LYS A 1 186 ? -16.064 7.059 12.760 1.00 87.31 186 LYS A N 1
ATOM 1472 C CA . LYS A 1 186 ? -16.133 7.041 11.291 1.00 87.31 186 LYS A CA 1
ATOM 1473 C C . LYS A 1 186 ? -16.398 5.629 10.788 1.00 87.31 186 LYS A C 1
ATOM 1475 O O . LYS A 1 186 ? -15.983 4.656 11.419 1.00 87.31 186 LYS A O 1
ATOM 1480 N N . THR A 1 187 ? -17.049 5.530 9.632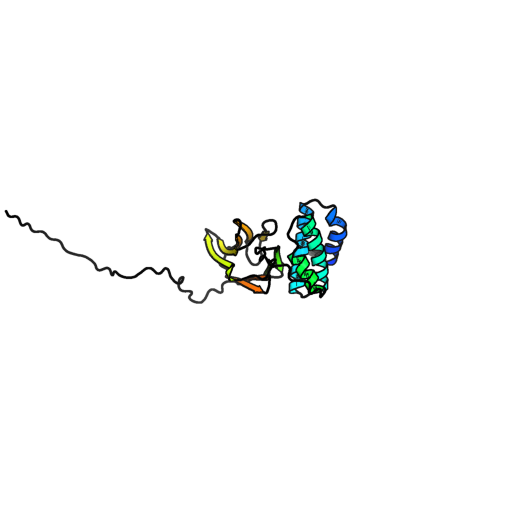 1.00 85.19 187 THR A N 1
ATOM 1481 C CA . THR A 1 187 ? -17.201 4.263 8.909 1.00 85.19 187 THR A CA 1
ATOM 1482 C C . THR A 1 187 ? -16.085 4.139 7.883 1.00 85.19 187 THR A C 1
ATOM 1484 O O . THR A 1 187 ? -15.826 5.077 7.130 1.00 85.19 187 THR A O 1
ATOM 1487 N N . ILE A 1 188 ? -15.439 2.978 7.819 1.00 88.75 188 ILE A N 1
ATOM 1488 C CA . ILE A 1 188 ? -14.427 2.681 6.803 1.00 88.75 188 ILE A CA 1
ATOM 1489 C C . ILE A 1 188 ? -15.060 1.793 5.736 1.00 88.75 188 ILE A C 1
ATOM 1491 O O . ILE A 1 18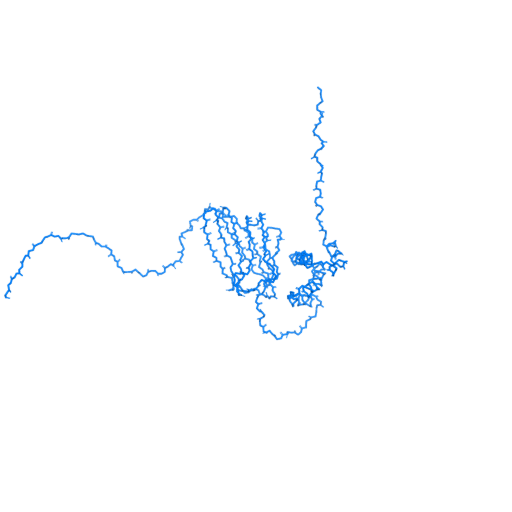8 ? -15.553 0.708 6.037 1.00 88.75 188 ILE A O 1
ATOM 1495 N N . LYS A 1 189 ? -15.048 2.258 4.487 1.00 90.31 189 LYS A N 1
ATOM 1496 C CA . LYS A 1 189 ? -15.469 1.481 3.319 1.00 90.31 189 LYS A CA 1
ATOM 1497 C C . LYS A 1 189 ? -14.238 0.941 2.613 1.00 90.31 189 LYS A C 1
ATOM 1499 O O . LYS A 1 189 ? -13.274 1.681 2.431 1.00 90.31 189 LYS A O 1
ATOM 1504 N N . ALA A 1 190 ? -14.280 -0.322 2.207 1.00 90.94 190 ALA A N 1
ATOM 1505 C CA . ALA A 1 190 ? -13.190 -0.978 1.503 1.00 90.94 190 ALA A CA 1
ATOM 1506 C C . ALA A 1 190 ? -13.743 -1.790 0.328 1.00 90.94 190 ALA A C 1
ATOM 1508 O O . ALA A 1 190 ? -14.691 -2.550 0.502 1.00 90.94 190 ALA A O 1
ATOM 1509 N N . ASN A 1 191 ? -13.150 -1.627 -0.854 1.00 90.81 191 ASN A N 1
ATOM 1510 C CA . ASN A 1 191 ? -13.556 -2.318 -2.076 1.00 90.81 191 ASN A CA 1
ATOM 1511 C C . ASN A 1 191 ? -12.353 -3.043 -2.678 1.00 90.81 191 ASN A C 1
ATOM 1513 O O . ASN A 1 191 ? -11.339 -2.412 -2.986 1.00 90.81 191 ASN A O 1
ATOM 1517 N N . ALA A 1 192 ? -12.453 -4.363 -2.827 1.00 91.38 192 ALA A N 1
ATOM 1518 C CA . ALA A 1 192 ? -11.427 -5.156 -3.490 1.00 91.38 192 ALA A CA 1
ATOM 1519 C C . ALA A 1 192 ? -11.627 -5.107 -5.012 1.00 91.38 192 ALA A C 1
ATOM 1521 O O . ALA A 1 192 ? -12.739 -5.261 -5.513 1.00 91.38 192 ALA A O 1
ATOM 1522 N N . THR A 1 193 ? -10.557 -4.887 -5.771 1.00 89.62 193 THR A N 1
ATOM 1523 C CA . THR A 1 193 ? -10.583 -4.894 -7.239 1.00 89.62 193 THR A CA 1
ATOM 1524 C C . THR A 1 193 ? -9.297 -5.519 -7.753 1.00 89.62 193 THR A C 1
ATOM 1526 O O . THR A 1 193 ? -8.239 -4.894 -7.743 1.00 89.62 193 THR A O 1
ATOM 1529 N N . GLY A 1 194 ? -9.376 -6.780 -8.184 1.00 90.56 194 GLY A N 1
ATOM 1530 C CA . GLY A 1 194 ? -8.196 -7.543 -8.579 1.00 90.56 194 GLY A CA 1
ATOM 1531 C C . GLY A 1 194 ? -7.229 -7.698 -7.407 1.00 90.56 194 GLY A C 1
ATOM 1532 O O . GLY A 1 194 ? -7.540 -8.367 -6.428 1.00 90.56 194 GLY A O 1
ATOM 1533 N N . ASP A 1 195 ? -6.054 -7.093 -7.522 1.00 93.31 195 ASP A N 1
ATOM 1534 C CA . ASP A 1 195 ? -4.987 -7.077 -6.518 1.00 93.31 195 ASP A CA 1
ATOM 1535 C C . ASP A 1 195 ? -4.904 -5.749 -5.742 1.00 93.31 195 ASP A C 1
ATOM 1537 O O . ASP A 1 195 ? -3.891 -5.468 -5.096 1.00 93.31 195 ASP A O 1
ATOM 1541 N N . LEU A 1 196 ? -5.962 -4.935 -5.795 1.00 94.06 196 LEU A N 1
ATOM 1542 C CA . LEU A 1 196 ? -6.103 -3.693 -5.039 1.00 94.06 196 LEU A CA 1
ATOM 1543 C C . LEU A 1 196 ? -7.177 -3.809 -3.953 1.00 94.06 196 LEU A C 1
ATOM 1545 O O . LEU A 1 196 ? -8.222 -4.421 -4.175 1.00 94.06 196 LEU A O 1
ATOM 1549 N N . LEU A 1 197 ? -6.960 -3.140 -2.818 1.00 95.44 197 LEU A N 1
ATOM 1550 C CA . LEU A 1 197 ? -8.012 -2.772 -1.864 1.00 95.44 197 LEU A CA 1
ATOM 1551 C C . LEU A 1 197 ? -8.077 -1.249 -1.769 1.00 95.44 197 LEU A C 1
ATOM 1553 O O . LEU A 1 197 ? -7.113 -0.610 -1.347 1.00 95.44 197 LEU A O 1
ATOM 1557 N N . ILE A 1 198 ? -9.204 -0.674 -2.171 1.00 94.00 198 ILE A N 1
ATOM 1558 C CA . ILE A 1 198 ? -9.438 0.771 -2.168 1.00 94.00 198 ILE A CA 1
ATOM 1559 C C . ILE A 1 198 ? -10.255 1.112 -0.928 1.00 94.00 198 ILE A C 1
ATOM 1561 O O . ILE A 1 198 ? -11.383 0.639 -0.785 1.00 94.00 198 ILE A O 1
ATOM 1565 N N . ILE A 1 199 ? -9.683 1.915 -0.034 1.00 94.44 199 ILE A N 1
ATOM 1566 C CA . ILE A 1 199 ? -10.264 2.254 1.264 1.00 94.44 199 ILE A CA 1
ATOM 1567 C C . ILE A 1 199 ? -10.586 3.745 1.319 1.00 94.44 199 ILE A C 1
ATOM 1569 O O . ILE A 1 199 ? -9.731 4.582 1.047 1.00 94.44 199 ILE A O 1
ATOM 1573 N N . SER A 1 200 ? -11.800 4.082 1.737 1.00 89.12 200 SER A N 1
ATOM 1574 C CA . SER A 1 200 ? -12.261 5.459 1.943 1.00 89.12 200 SER A CA 1
ATOM 1575 C C . SER A 1 200 ? -12.966 5.574 3.289 1.00 89.12 200 SER A C 1
ATOM 1577 O O . SER A 1 200 ? -13.705 4.663 3.676 1.00 89.12 200 SER A O 1
ATOM 1579 N N . ALA A 1 201 ? -12.801 6.697 3.984 1.00 80.25 201 ALA A N 1
ATOM 1580 C CA . ALA A 1 201 ? -13.633 6.993 5.144 1.00 80.25 201 ALA A CA 1
ATOM 1581 C C . ALA A 1 201 ? -14.941 7.643 4.694 1.00 80.25 201 ALA A C 1
ATOM 1583 O O .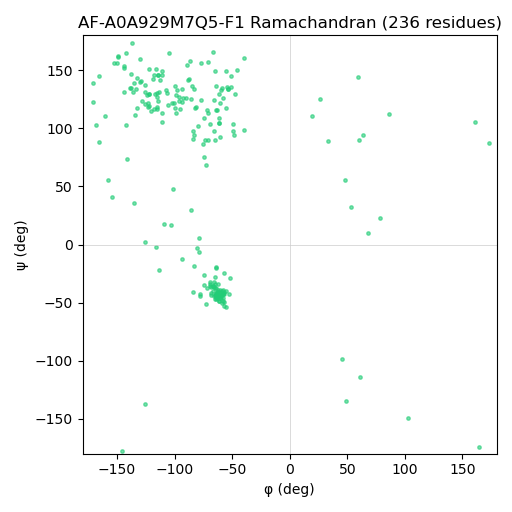 ALA A 1 201 ? -14.942 8.543 3.857 1.00 80.25 201 ALA A O 1
ATOM 1584 N N . GLN A 1 202 ? -16.053 7.207 5.276 1.00 69.81 202 GLN A N 1
ATOM 1585 C CA . GLN A 1 202 ? -17.301 7.949 5.235 1.00 69.81 202 GLN A CA 1
ATOM 1586 C C . GLN A 1 202 ? -17.634 8.420 6.647 1.00 69.81 202 GLN A C 1
ATOM 1588 O O . GLN A 1 202 ? -17.590 7.648 7.612 1.00 69.81 202 GLN A O 1
ATOM 1593 N N . ASN A 1 203 ? -17.955 9.707 6.764 1.00 46.53 203 ASN A N 1
ATOM 1594 C CA . ASN A 1 203 ? -18.477 10.261 8.003 1.00 46.53 203 ASN A CA 1
ATOM 1595 C C . ASN A 1 203 ? -19.774 9.526 8.348 1.00 46.53 203 ASN A C 1
ATOM 1597 O O . ASN A 1 203 ? -20.618 9.304 7.477 1.00 46.53 203 ASN A O 1
ATOM 1601 N N . PHE A 1 204 ? -19.911 9.111 9.606 1.00 34.84 204 PHE A N 1
ATOM 1602 C CA . PHE A 1 204 ? -21.170 8.572 10.095 1.00 34.84 204 PHE A CA 1
ATOM 1603 C C . PHE A 1 204 ? -22.221 9.687 10.005 1.00 34.84 204 PHE A C 1
ATOM 1605 O O . PHE A 1 204 ? -22.070 10.724 10.651 1.00 34.84 204 PHE A O 1
ATOM 1612 N N . ILE A 1 205 ? -23.254 9.504 9.180 1.00 29.81 205 ILE A N 1
ATOM 1613 C CA . ILE A 1 205 ? -24.471 10.308 9.296 1.00 29.81 205 ILE A CA 1
ATOM 1614 C C . ILE A 1 205 ? -25.252 9.682 10.446 1.00 29.81 205 ILE A C 1
ATOM 1616 O O . ILE A 1 205 ? -25.845 8.614 10.299 1.00 29.81 205 ILE A O 1
ATOM 1620 N N . SER A 1 206 ? -25.203 10.318 11.613 1.00 33.88 206 SER A N 1
ATOM 1621 C CA . SER A 1 206 ? -26.077 9.972 12.728 1.00 33.88 206 SER A CA 1
ATOM 1622 C C . SER A 1 206 ? -27.513 10.289 12.329 1.00 33.88 206 SER A C 1
ATOM 1624 O O . SER A 1 206 ? -27.894 11.453 12.366 1.00 33.88 206 SER A O 1
ATOM 1626 N N . ASN A 1 207 ? -28.260 9.280 11.878 1.00 35.06 207 ASN A N 1
ATOM 1627 C CA . ASN A 1 207 ? -29.683 9.059 12.159 1.00 35.06 207 ASN A CA 1
ATOM 1628 C C . ASN A 1 207 ? -30.211 7.895 11.310 1.00 35.06 207 ASN A C 1
ATOM 1630 O O . ASN A 1 207 ? -30.740 8.097 10.228 1.00 35.06 207 ASN A O 1
ATOM 1634 N N . GLU A 1 208 ? -30.076 6.679 11.831 1.00 33.00 208 GLU A N 1
ATOM 1635 C CA . GLU A 1 208 ? -31.189 5.735 11.960 1.00 33.00 208 GLU A CA 1
ATOM 1636 C C . GLU A 1 208 ? -30.772 4.599 12.904 1.00 33.00 208 GLU A C 1
ATOM 1638 O O . GLU A 1 208 ? -29.602 4.233 13.004 1.00 33.00 208 GLU A O 1
ATOM 1643 N N . ASN A 1 209 ? -31.741 4.107 13.671 1.00 40.28 209 ASN A N 1
ATOM 1644 C CA . ASN A 1 209 ? -31.612 3.119 14.739 1.00 40.28 209 ASN A CA 1
ATOM 1645 C C . ASN A 1 209 ? -30.802 1.866 14.346 1.00 40.28 209 ASN A C 1
ATOM 1647 O O . ASN A 1 209 ? -31.372 0.869 13.904 1.00 40.28 209 ASN A O 1
ATOM 1651 N N . VAL A 1 210 ? -29.498 1.835 14.633 1.00 35.62 210 VAL A N 1
ATOM 1652 C CA . VAL A 1 210 ? -28.747 0.572 14.687 1.00 35.62 210 VAL A CA 1
ATOM 1653 C C . VAL A 1 210 ? -28.941 -0.027 16.074 1.00 35.62 210 VAL A C 1
ATOM 1655 O O . VAL A 1 210 ? -28.218 0.262 17.029 1.00 35.62 210 VAL A O 1
ATOM 1658 N N . ARG A 1 211 ? -29.983 -0.857 16.181 1.00 36.88 21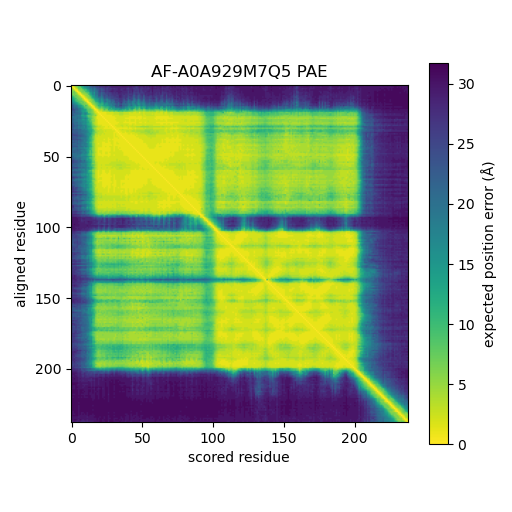1 ARG A N 1
ATOM 1659 C CA . ARG A 1 211 ? -30.143 -1.808 17.282 1.00 36.88 211 ARG A CA 1
ATOM 1660 C C . ARG A 1 211 ? -28.903 -2.710 17.362 1.00 36.88 211 ARG A C 1
ATOM 1662 O O . ARG A 1 211 ? -28.244 -2.980 16.364 1.00 36.88 211 ARG A O 1
ATOM 1669 N N . ALA A 1 212 ? -28.623 -3.114 18.595 1.00 35.91 212 ALA A N 1
ATOM 1670 C CA . ALA A 1 212 ? -27.473 -3.849 19.106 1.00 35.91 212 ALA A CA 1
ATOM 1671 C C . ALA A 1 212 ? -26.916 -5.004 18.226 1.00 35.91 212 ALA A C 1
ATOM 1673 O O . ALA A 1 212 ? -27.635 -5.558 17.396 1.00 35.91 212 ALA A O 1
ATOM 1674 N N . PRO A 1 213 ? -25.651 -5.423 18.459 1.00 34.84 213 PRO A N 1
ATOM 1675 C CA . PRO A 1 213 ? -24.984 -6.491 17.708 1.00 34.84 213 PRO A CA 1
ATOM 1676 C C . PRO A 1 213 ? -25.785 -7.801 17.680 1.00 34.84 213 PRO A C 1
ATOM 1678 O O . PRO A 1 213 ? -26.231 -8.281 18.726 1.00 34.84 213 PRO A O 1
ATOM 1681 N N . LEU A 1 214 ? -25.911 -8.410 16.494 1.00 30.50 214 LEU A N 1
ATOM 1682 C CA . LEU A 1 214 ? -26.494 -9.742 16.342 1.00 30.50 214 LEU A CA 1
ATOM 1683 C C . LEU A 1 214 ? -25.626 -10.801 17.051 1.00 30.50 214 LEU A C 1
ATOM 1685 O O . LEU A 1 214 ? -24.496 -11.080 16.663 1.00 30.50 214 LEU A O 1
ATOM 1689 N N . HIS A 1 215 ? -26.251 -11.392 18.071 1.00 36.72 215 HIS A N 1
ATOM 1690 C CA . HIS A 1 215 ? -26.057 -12.715 18.669 1.00 36.72 215 HIS A CA 1
ATOM 1691 C C . HIS A 1 215 ? -24.719 -13.065 19.347 1.00 36.72 215 HIS A C 1
ATOM 1693 O O . HIS A 1 215 ? -23.846 -13.724 18.792 1.00 36.72 215 HIS A O 1
ATOM 1699 N N . LYS A 1 216 ? -24.703 -12.863 20.675 1.00 32.91 216 LYS A N 1
ATOM 1700 C CA . LYS A 1 216 ? -24.479 -13.991 21.598 1.00 32.91 216 LYS A CA 1
ATOM 1701 C C . LYS A 1 216 ? -25.745 -14.856 21.594 1.00 32.91 216 LYS A C 1
ATOM 1703 O O . LYS A 1 216 ? -26.793 -14.397 22.043 1.00 32.91 216 LYS A O 1
ATOM 1708 N N . LEU A 1 217 ? -25.658 -16.097 21.125 1.00 30.58 217 LEU A N 1
ATOM 1709 C CA . LEU A 1 217 ? -26.624 -17.130 21.502 1.00 30.58 217 LEU A CA 1
ATOM 1710 C C . LEU A 1 217 ? -26.382 -17.457 22.980 1.00 30.58 217 LEU A C 1
ATOM 1712 O O . LEU A 1 217 ? -25.401 -18.104 23.335 1.00 30.58 217 LEU A O 1
ATOM 1716 N N . LYS A 1 218 ? -27.255 -16.946 23.849 1.00 30.61 218 LYS A N 1
ATOM 1717 C CA . LYS A 1 218 ? -27.399 -17.411 25.228 1.00 30.61 218 LYS A CA 1
ATOM 1718 C C . LYS A 1 218 ? -28.761 -18.097 25.295 1.00 30.61 218 LYS A C 1
ATOM 1720 O O . LYS A 1 218 ? -29.780 -17.442 25.084 1.00 30.61 218 LYS A O 1
ATOM 1725 N N . ASN A 1 219 ? -28.751 -19.413 25.506 1.00 29.34 219 ASN A N 1
ATOM 1726 C CA . ASN A 1 219 ? -29.953 -20.222 25.684 1.00 29.34 219 ASN A CA 1
ATOM 1727 C C . ASN A 1 219 ? -30.827 -19.634 26.798 1.00 29.34 219 ASN A C 1
ATOM 1729 O O . ASN A 1 219 ? -30.331 -19.262 27.862 1.00 29.34 219 ASN A O 1
ATOM 1733 N N . LYS A 1 220 ? -32.124 -19.533 26.511 1.00 30.88 220 LYS A N 1
ATOM 1734 C CA . LYS A 1 220 ? -33.160 -18.995 27.388 1.00 30.88 220 LYS A CA 1
ATOM 1735 C C . LYS A 1 220 ? -34.053 -20.156 27.818 1.00 30.88 220 LYS A C 1
ATOM 1737 O O . LYS A 1 220 ? -34.813 -20.654 27.004 1.00 30.88 220 LYS A O 1
ATOM 1742 N N . ASN A 1 221 ? -33.880 -20.574 29.063 1.00 31.86 221 ASN A N 1
ATOM 1743 C CA . ASN A 1 221 ? -34.829 -21.183 30.000 1.00 31.86 221 ASN A CA 1
ATOM 1744 C C . ASN A 1 221 ? -34.029 -21.129 31.312 1.00 31.86 221 ASN A C 1
ATOM 1746 O O . ASN A 1 221 ? -32.979 -21.744 31.395 1.00 31.86 221 ASN A O 1
ATOM 1750 N N . GLU A 1 222 ? -34.280 -20.211 32.240 1.00 31.16 222 GLU A N 1
ATOM 1751 C CA . GLU A 1 222 ? -35.447 -20.205 33.120 1.00 31.16 222 GLU A CA 1
ATOM 1752 C C . GLU A 1 222 ? -35.878 -18.780 33.522 1.00 31.16 222 GLU A C 1
ATOM 1754 O O . GLU A 1 222 ? -35.118 -17.810 33.474 1.00 31.16 222 GLU A O 1
ATOM 1759 N N . LYS A 1 223 ? -37.158 -18.675 33.877 1.00 32.84 223 LYS A N 1
ATOM 1760 C CA . LYS A 1 223 ? -37.906 -17.479 34.277 1.00 32.84 223 LYS A CA 1
ATOM 1761 C C . LYS A 1 223 ? -37.761 -17.244 35.793 1.00 32.84 223 LYS A C 1
ATOM 1763 O O . LYS A 1 223 ? -37.820 -18.220 36.533 1.00 32.84 223 LYS A O 1
ATOM 1768 N N . PRO A 1 224 ? -37.664 -15.992 36.277 1.00 32.97 224 PRO A N 1
ATOM 1769 C CA . PRO A 1 224 ? -37.699 -15.687 37.703 1.00 32.97 224 PRO A CA 1
ATOM 1770 C C . PRO A 1 224 ? -39.142 -15.477 38.193 1.00 32.97 224 PRO A C 1
ATOM 1772 O O . PRO A 1 224 ? -39.956 -14.855 37.505 1.00 32.97 224 PRO A O 1
ATOM 1775 N N . ALA A 1 225 ? -39.441 -15.952 39.400 1.00 31.88 225 ALA A N 1
ATOM 1776 C CA . ALA A 1 225 ? -40.559 -15.489 40.218 1.00 31.88 225 ALA A CA 1
ATOM 1777 C C . ALA A 1 225 ? -40.148 -15.509 41.700 1.00 31.88 225 ALA A C 1
ATOM 1779 O O . ALA A 1 225 ? -39.228 -16.216 42.098 1.00 31.88 225 ALA A O 1
ATOM 1780 N N . GLN A 1 226 ? -40.794 -14.650 42.473 1.00 29.64 226 GLN A N 1
ATOM 1781 C CA . GLN A 1 226 ? -40.273 -13.920 43.620 1.00 29.64 226 GLN A CA 1
ATOM 1782 C C . GLN A 1 226 ? -41.043 -14.292 44.900 1.00 29.64 226 GLN A C 1
ATOM 1784 O O . GLN A 1 226 ? -42.258 -14.415 44.845 1.00 29.64 226 GLN A O 1
ATOM 1789 N N . SER A 1 227 ? -40.308 -14.369 46.017 1.00 30.72 227 SER A N 1
ATOM 1790 C CA . SER A 1 227 ? -40.688 -14.164 47.432 1.00 30.72 227 SER A CA 1
ATOM 1791 C C . SER A 1 227 ? -41.766 -14.996 48.156 1.00 30.72 227 SER A C 1
ATOM 1793 O O . SER A 1 227 ? -42.864 -15.226 47.669 1.00 30.72 227 SER A O 1
ATOM 1795 N N . ALA A 1 228 ? -41.428 -15.198 49.442 1.00 33.16 228 ALA A N 1
ATOM 1796 C CA . ALA A 1 228 ? -42.217 -15.568 50.624 1.00 33.16 228 ALA A CA 1
ATOM 1797 C C . ALA A 1 228 ? -42.438 -17.069 50.867 1.00 33.16 228 ALA A C 1
ATOM 1799 O O . ALA A 1 228 ? -43.152 -17.704 50.109 1.00 33.16 228 ALA A O 1
ATOM 1800 N N . VAL A 1 229 ? -41.841 -17.599 51.949 1.00 33.47 229 VAL A N 1
ATOM 1801 C CA . VAL A 1 229 ? -42.523 -18.185 53.128 1.00 33.47 229 VAL A CA 1
ATOM 1802 C C . VAL A 1 229 ? -41.471 -18.463 54.226 1.00 33.47 229 VAL A C 1
ATOM 1804 O O . VAL A 1 229 ? -40.538 -19.229 54.017 1.00 33.47 229 VAL A O 1
ATOM 1807 N N . GLU A 1 230 ? -41.660 -17.877 55.408 1.00 37.06 230 GLU A N 1
ATOM 1808 C CA . GLU A 1 230 ? -41.527 -18.567 56.708 1.00 37.06 230 GLU A CA 1
ATOM 1809 C C . GLU A 1 230 ? -42.932 -18.489 57.351 1.00 37.06 230 GLU A C 1
ATOM 1811 O O . GLU A 1 230 ? -43.620 -17.499 57.071 1.00 37.06 230 GLU A O 1
ATOM 1816 N N . PRO A 1 231 ? -43.418 -19.483 58.136 1.00 38.00 231 PRO A N 1
ATOM 1817 C CA . PRO A 1 231 ? -42.735 -19.969 59.343 1.00 38.00 231 PRO A CA 1
ATOM 1818 C C . PRO A 1 231 ? -42.817 -21.493 59.651 1.00 38.00 231 PRO A C 1
ATOM 1820 O O . PRO A 1 231 ? -43.779 -22.177 59.326 1.00 38.00 231 PRO A O 1
ATOM 1823 N N . ASN A 1 232 ? -41.773 -21.975 60.339 1.00 35.00 232 ASN A N 1
ATOM 1824 C CA . ASN A 1 232 ? -41.711 -22.893 61.497 1.00 35.00 232 ASN A CA 1
ATOM 1825 C C . ASN A 1 232 ? -42.845 -23.927 61.761 1.00 35.00 232 ASN A C 1
ATOM 1827 O O . ASN A 1 232 ? -43.967 -23.525 62.048 1.00 35.00 232 ASN A O 1
ATOM 1831 N N . LEU A 1 233 ? -42.509 -25.229 61.878 1.00 34.84 233 LEU A N 1
ATOM 1832 C CA . LEU A 1 233 ? -42.834 -26.063 63.060 1.00 34.84 233 LEU A CA 1
ATOM 1833 C C . LEU A 1 233 ? -42.141 -27.449 63.047 1.00 34.84 233 LEU A C 1
ATOM 1835 O O . LEU A 1 233 ? -42.083 -28.137 62.032 1.00 34.84 233 LEU A O 1
ATOM 1839 N N . LYS A 1 234 ? -41.671 -27.844 64.238 1.00 39.81 234 LYS A N 1
ATOM 1840 C CA . LYS A 1 234 ? -41.134 -29.152 64.665 1.00 39.81 234 LYS A CA 1
ATOM 1841 C C . LYS A 1 234 ? -41.953 -30.375 64.223 1.00 39.81 234 LYS A C 1
ATOM 1843 O O . LYS A 1 234 ? -43.178 -30.347 64.276 1.00 39.81 234 LYS A O 1
ATOM 1848 N N . SER A 1 235 ? -41.262 -31.500 64.024 1.00 39.47 235 SER A N 1
ATOM 1849 C CA . SER A 1 235 ? -41.719 -32.829 64.476 1.00 39.47 235 SER A CA 1
ATOM 1850 C C . SER A 1 235 ? -40.553 -33.834 64.562 1.00 39.47 235 SER A C 1
ATOM 1852 O O . SER A 1 235 ? -39.980 -34.232 63.555 1.00 39.47 235 SER A O 1
ATOM 1854 N N . GLU A 1 236 ? -40.200 -34.217 65.793 1.00 36.25 236 GLU A N 1
ATOM 1855 C CA . GLU A 1 236 ? -39.816 -35.597 66.166 1.00 36.25 236 GLU A CA 1
ATOM 1856 C C . GLU A 1 236 ? -41.100 -36.460 66.115 1.00 36.25 236 GLU A C 1
ATOM 1858 O O . GLU A 1 236 ? -42.179 -35.864 66.248 1.00 36.25 236 GLU A O 1
ATOM 1863 N N . PRO A 1 237 ? -41.066 -37.803 65.945 1.00 48.44 237 PRO A N 1
ATOM 1864 C CA . PRO A 1 237 ? -40.405 -38.715 66.898 1.00 48.44 237 PRO A CA 1
ATOM 1865 C C . PRO A 1 237 ? -39.800 -40.019 66.313 1.00 48.44 237 PRO A C 1
ATOM 1867 O O . PRO A 1 237 ? -40.199 -40.469 65.238 1.00 48.44 237 PRO A O 1
ATOM 1870 N N . ALA A 1 238 ? -38.891 -40.637 67.081 1.00 38.66 238 ALA A N 1
ATOM 1871 C CA . ALA A 1 238 ? -38.806 -42.066 67.463 1.00 38.66 238 ALA A CA 1
ATOM 1872 C C . ALA A 1 238 ? -37.364 -42.451 67.831 1.00 38.66 238 ALA A C 1
ATOM 1874 O O . ALA A 1 238 ? -36.469 -42.286 66.971 1.00 38.66 238 ALA A O 1
#

Foldseek 3Di:
DDDDDDPDPPPDPPPPDQDLVNLLVCLVPPLVVDDLVVLVVSLQVLVQQLVQCVVVVPLVSNLSSLVSNLVSCVVNVWDSQLSVVVNCVSVVVPDDDDPDPPPFKEFADWYDDPQKTKTFISWFDDCVQWDWDWDDDDQKTKIKIKGFGYYGDAKDWDAPGLANIWIWHDPDPGIIMIIGIHSDDWDWDWDGDTRMIIIHIDRDPPDDDPDDDPDPPDDDDDDDDDDDDDDDDDDDDD

pLDDT: mean 79.48, std 23.55, range [29.34, 98.38]

Sequence (238 aa):
MKRTIILFFLAFSFLFATTNSETFANFDRNFMTLNRSAKIKLHNDIKNIYVDAIIKNDKNTKKQALSRLITSSKALGFDSSAYIRDLNSINGVKGASMPAASPALTLLSATKVNDTLVLKFNTKLDTARLKTSFAKQQNAYKNIMDIDGRLNGNPLTYKNFISDYIHISQYDKNTVRIIFSDKAQKTIKANATGDLLIISAQNFISNENVRAPLHKLKNKNEKPAQSAVEPNLKSEPA